Protein AF-0000000070117611 (afdb_homodimer)

Nearest PDB structures (foldseek):
  1m4i-assembly1_B  TM=9.790E-01  e=3.792E-25  Mycobacterium tuberculosis H37Rv
  6vr2-assembly1_B  TM=9.690E-01  e=1.893E-22  Providencia stuartii
  6vr3-assembly1_B  TM=9.701E-01  e=6.560E-22  Providencia stuartii
  5us1-assembly4_H  TM=9.711E-01  e=1.148E-21  Providencia stuartii
  5us1-assembly1_A  TM=9.747E-01  e=5.098E-21  Providencia stuartii

Organism: Actinoplanes teichomyceticus (NCBI:txid1867)

Sequence (358 aa):
MTVVRTVATADLTPGDRTRLRGLLDEAFAGHFDDHDWEHTLGGLHVLITVDGTMIAHGAVVRRHLLHRGRSVRCGYVEAVAVHPAHRRRGFATAVMTEAERIIDHGYALGALSASAAGRALYVSRGWRVWRGGTAVLAPDGVTRTEDDDDSTMVRPVPGGAALDERDLLICDWRDGDVWMTVVRTVATADLTPGDRTRLRGLLDEAFAGHFDDHDWEHTLGGLHVLITVDGTMIAHGAVVRRHLLHRGRSVRCGYVEAVAVHPAHRRRGFATAVMTEAERIIDHGYALGALSASAAGRALYVSRGWRVWRGGTAVLAPDGVTRTEDDDDSTMVRPVPGGAALDERDLLICDWRDGDVW

Foldseek 3Di:
DKDKDKDALVPQDPVNLVLVVVLLCQQVVNPQDPQLSVVQHDFIKIWMDDPRHTFWIKTWHWWWKDWPNDTFTEGEIGRTGGRPVCPPVCVSVVRVVVSVVCGQPPTQKYKYFADPVCVVVCVVVPKDQQQLAEWEQDPVGTGGDRVRRGGMIMDGHVVGDDDDSVHYIYTYDDPDDRD/DKDKDKDALVPQDPVNLVLVVVLLCQQVVNPQDPQLSVVQHDFIKIFMDDPRHTFWIKHWHWWWKDWPNDTFTEGEIGRTGGRPVCPPVCVSVVRVVVSVVCGQPPTQKYKYFADPVCVVVCVVVPKDQQQLAEWEQDPVGTGGDRVRRGGMIMDGHVVGDDDDSVHYIYTYDDPDDRD

Radius of gyration: 19.88 Å; Cα contacts (8 Å, |Δi|>4): 818; chains: 2; bounding box: 48×54×42 Å

Solvent-accessible surface area (backbone atoms only — not comparable to full-atom values): 18623 Å² total; per-residue (Å²): 97,79,46,80,45,78,41,44,37,40,70,51,46,74,65,51,49,52,53,49,52,51,46,47,38,60,49,46,70,76,74,54,52,71,50,56,54,57,61,50,47,44,27,38,33,32,39,30,26,50,70,84,41,76,41,33,35,24,19,39,22,50,44,46,29,38,44,90,91,36,55,39,51,22,25,32,51,30,73,72,41,4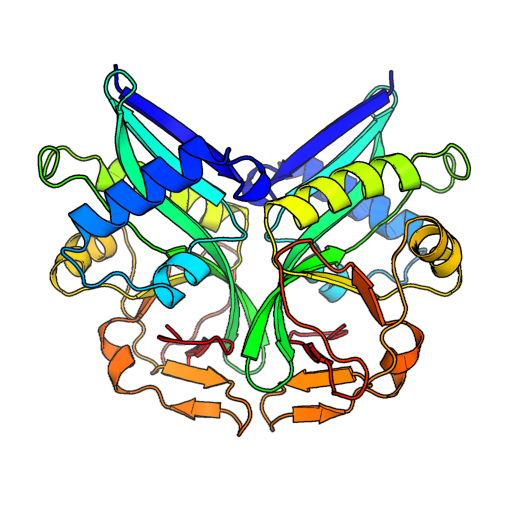8,32,75,93,57,58,95,68,56,56,68,58,56,36,47,54,53,49,47,50,43,24,58,47,27,30,27,26,29,34,36,59,46,50,83,87,48,38,62,63,43,45,77,70,67,35,39,67,44,76,26,37,34,29,29,44,36,77,91,14,70,41,80,35,70,90,44,31,82,31,31,28,36,33,88,22,89,93,34,64,90,82,57,60,85,41,50,42,25,33,48,57,49,63,70,75,58,108,97,79,45,80,46,77,42,44,36,40,71,51,47,74,67,51,49,52,52,49,51,50,47,48,37,60,50,46,70,75,74,55,52,72,49,55,56,58,61,49,47,46,26,39,33,32,38,31,26,49,70,83,41,77,42,33,35,27,18,37,23,50,44,46,30,38,44,91,89,36,55,39,52,22,26,32,51,29,74,72,42,46,32,78,92,56,59,94,68,56,58,66,57,55,35,48,54,53,50,48,50,43,23,58,48,27,29,28,25,29,35,36,62,44,50,84,85,48,38,62,63,44,45,78,69,65,35,38,67,45,75,28,37,35,28,29,44,36,76,91,13,68,41,80,35,71,89,46,29,82,32,31,27,35,33,88,21,90,91,33,64,88,81,58,60,85,42,49,42,25,33,48,58,49,63,70,74,60,108

pLDDT: mean 97.53, std 1.98, range [86.69, 99.0]

InterPro domains:
  IPR000182 GNAT domain [PS51186] (7-158)
  IPR016181 Acyl-CoA N-acyltransferase [SSF55729] (7-179)

Structure (mmCIF, N/CA/C/O backbone):
data_AF-0000000070117611-model_v1
#
loop_
_entity.id
_entity.type
_entity.pdbx_description
1 polymer "Aminoglycoside 2'-N-acetyltransferase I"
#
loop_
_atom_site.group_PDB
_atom_site.id
_atom_site.type_symbol
_atom_site.label_atom_id
_atom_site.label_alt_id
_atom_site.label_comp_id
_atom_site.label_asym_id
_atom_site.label_entity_id
_atom_site.label_seq_id
_atom_site.pdbx_PDB_ins_code
_atom_site.Cartn_x
_atom_site.Cartn_y
_atom_site.Cartn_z
_atom_site.occupancy
_atom_site.B_iso_or_equiv
_atom_site.auth_seq_id
_atom_site.auth_comp_id
_atom_site.auth_asym_id
_atom_site.auth_atom_id
_atom_site.pdbx_PDB_model_num
ATOM 1 N N . MET A 1 1 ? 25.125 -14.727 -12.938 1 95.56 1 MET A N 1
ATOM 2 C CA . MET A 1 1 ? 25.078 -14.219 -11.57 1 95.56 1 MET A CA 1
ATOM 3 C C . MET A 1 1 ? 23.641 -13.953 -11.141 1 95.56 1 MET A C 1
ATOM 5 O O . MET A 1 1 ? 22.859 -13.359 -11.891 1 95.56 1 MET A O 1
ATOM 9 N N . THR A 1 2 ? 23.219 -14.445 -10.07 1 97.44 2 THR A N 1
ATOM 10 C CA . THR A 1 2 ? 21.875 -14.281 -9.547 1 97.44 2 THR A CA 1
ATOM 11 C C . THR A 1 2 ? 21.797 -13.07 -8.617 1 97.44 2 THR A C 1
ATOM 13 O O . THR A 1 2 ? 22.609 -12.914 -7.715 1 97.44 2 THR A O 1
ATOM 16 N N . VAL A 1 3 ? 20.844 -12.172 -8.898 1 98.06 3 VAL A N 1
ATOM 17 C CA . VAL A 1 3 ? 20.656 -10.977 -8.078 1 98.06 3 VAL A CA 1
ATOM 18 C C . VAL A 1 3 ? 19.203 -10.891 -7.625 1 98.06 3 VAL A C 1
ATOM 20 O O . VAL A 1 3 ? 18.281 -11.031 -8.438 1 98.06 3 VAL A O 1
ATOM 23 N N . VAL A 1 4 ? 18.984 -10.727 -6.332 1 98.44 4 VAL A N 1
ATOM 24 C CA . VAL A 1 4 ? 17.672 -10.438 -5.766 1 98.44 4 VAL A CA 1
ATOM 25 C C . VAL A 1 4 ? 17.578 -8.953 -5.406 1 98.44 4 VAL A C 1
ATOM 27 O O . VAL A 1 4 ? 18.453 -8.422 -4.719 1 98.44 4 VAL A O 1
ATOM 30 N N . ARG A 1 5 ? 16.578 -8.266 -5.879 1 98.38 5 ARG A N 1
ATOM 31 C CA . ARG A 1 5 ? 16.375 -6.848 -5.59 1 98.38 5 ARG A CA 1
ATOM 32 C C . ARG A 1 5 ? 14.945 -6.574 -5.141 1 98.38 5 ARG A C 1
ATOM 34 O O . ARG A 1 5 ? 14 -7.188 -5.641 1 98.38 5 ARG A O 1
ATOM 41 N N . THR A 1 6 ? 14.828 -5.691 -4.215 1 98.88 6 THR A N 1
ATOM 42 C CA . THR A 1 6 ? 13.531 -5.137 -3.84 1 98.88 6 THR A CA 1
ATOM 43 C C . THR A 1 6 ? 13.367 -3.719 -4.383 1 98.88 6 THR A C 1
ATOM 45 O O . THR A 1 6 ? 14.234 -2.865 -4.168 1 98.88 6 THR A O 1
ATOM 48 N N . VAL A 1 7 ? 12.305 -3.436 -5.109 1 98.81 7 VAL A N 1
ATOM 49 C CA . VAL A 1 7 ? 12.125 -2.16 -5.793 1 98.81 7 VAL A CA 1
ATOM 50 C C . VAL A 1 7 ? 10.688 -1.683 -5.625 1 98.81 7 VAL A C 1
ATOM 52 O O . VAL A 1 7 ? 9.742 -2.475 -5.738 1 98.81 7 VAL A O 1
ATOM 55 N N . ALA A 1 8 ? 10.523 -0.419 -5.293 1 98.94 8 ALA A N 1
ATOM 56 C CA . ALA A 1 8 ? 9.18 0.155 -5.277 1 98.94 8 ALA A CA 1
ATOM 57 C C . ALA A 1 8 ? 8.617 0.253 -6.691 1 98.94 8 ALA A C 1
ATOM 59 O O . ALA A 1 8 ? 9.352 0.5 -7.648 1 98.94 8 ALA A O 1
ATOM 60 N N . THR A 1 9 ? 7.273 0.112 -6.832 1 98.94 9 THR A N 1
ATOM 61 C CA . THR A 1 9 ? 6.629 0.308 -8.125 1 98.94 9 THR A CA 1
ATOM 62 C C . THR A 1 9 ? 7.09 1.615 -8.766 1 98.94 9 THR A C 1
ATOM 64 O O . THR A 1 9 ? 7.363 1.662 -9.969 1 98.94 9 THR A O 1
ATOM 67 N N . ALA A 1 10 ? 7.207 2.637 -7.961 1 98.75 10 ALA A N 1
ATOM 68 C CA . ALA A 1 10 ? 7.539 3.982 -8.422 1 98.75 10 ALA A CA 1
ATOM 69 C C . ALA A 1 10 ? 8.93 4.02 -9.055 1 98.75 10 ALA A C 1
ATOM 71 O O . ALA A 1 10 ? 9.25 4.938 -9.805 1 98.75 10 ALA A O 1
ATOM 72 N N . ASP A 1 11 ? 9.75 3.059 -8.766 1 98.75 11 ASP A N 1
ATOM 73 C CA . ASP A 1 11 ? 11.133 3.072 -9.219 1 98.75 11 ASP A CA 1
ATOM 74 C C . ASP A 1 11 ? 11.352 2.072 -10.352 1 98.75 11 ASP A C 1
ATOM 76 O O . ASP A 1 11 ? 12.484 1.87 -10.805 1 98.75 11 ASP A O 1
ATOM 80 N N . LEU A 1 12 ? 10.32 1.36 -10.773 1 98.69 12 LEU A N 1
ATOM 81 C CA . LEU A 1 12 ? 10.391 0.568 -11.992 1 98.69 12 LEU A CA 1
ATOM 82 C C . LEU A 1 12 ? 10.422 1.468 -13.219 1 98.69 12 LEU A C 1
ATOM 84 O O . LEU A 1 12 ? 9.531 2.299 -13.414 1 98.69 12 LEU A O 1
ATOM 88 N N . THR A 1 13 ? 11.43 1.344 -14 1 97.94 13 THR A N 1
ATOM 89 C CA . THR A 1 13 ? 11.469 2.08 -15.258 1 97.94 13 THR A CA 1
ATOM 90 C C . THR A 1 13 ? 10.438 1.534 -16.234 1 97.94 13 THR A C 1
ATOM 92 O O . THR A 1 13 ? 9.922 0.426 -16.062 1 97.94 13 THR A O 1
ATOM 95 N N . PRO A 1 14 ? 10.133 2.307 -17.25 1 97.25 14 PRO A N 1
ATOM 96 C CA . PRO A 1 14 ? 9.25 1.762 -18.281 1 97.25 14 PRO A CA 1
ATOM 97 C C . PRO A 1 14 ? 9.773 0.447 -18.859 1 97.25 14 PRO A C 1
ATOM 99 O O . PRO A 1 14 ? 8.984 -0.464 -19.141 1 97.25 14 PRO A O 1
ATOM 102 N N . GLY A 1 15 ? 11.039 0.325 -19.031 1 97.88 15 GLY A N 1
ATOM 103 C CA . GLY A 1 15 ? 11.641 -0.924 -19.484 1 97.88 15 GLY A CA 1
ATOM 104 C C . GLY A 1 15 ? 11.445 -2.062 -18.5 1 97.88 15 GLY A C 1
ATOM 105 O O . GLY A 1 15 ? 11.133 -3.188 -18.891 1 97.88 15 GLY A O 1
ATOM 106 N N . ASP A 1 16 ? 11.719 -1.785 -17.203 1 98.06 16 ASP A N 1
ATOM 107 C CA . ASP A 1 16 ? 11.469 -2.781 -16.172 1 98.06 16 ASP A CA 1
ATOM 108 C C . ASP A 1 16 ? 10.031 -3.287 -16.234 1 98.06 16 ASP A C 1
ATOM 110 O O . ASP A 1 16 ? 9.789 -4.496 -16.172 1 98.06 16 ASP A O 1
ATOM 114 N N . ARG A 1 17 ? 9.086 -2.373 -16.344 1 98.5 17 ARG A N 1
ATOM 115 C CA . ARG A 1 17 ? 7.672 -2.717 -16.344 1 98.5 17 ARG A CA 1
ATOM 116 C C . ARG A 1 17 ? 7.328 -3.592 -17.547 1 98.5 17 ARG A C 1
ATOM 118 O O . ARG A 1 17 ? 6.574 -4.559 -17.422 1 98.5 17 ARG A O 1
ATOM 125 N N . THR A 1 18 ? 7.863 -3.264 -18.672 1 98.19 18 THR A N 1
ATOM 126 C CA . THR A 1 18 ? 7.625 -4.055 -19.875 1 98.19 18 THR A CA 1
ATOM 127 C C . THR A 1 18 ? 8.172 -5.469 -19.719 1 98.19 18 THR A C 1
ATOM 129 O O . THR A 1 18 ? 7.473 -6.445 -20 1 98.19 18 THR A O 1
ATOM 132 N N . ARG A 1 19 ? 9.391 -5.582 -19.203 1 98.12 19 ARG A N 1
ATOM 133 C CA . ARG A 1 19 ? 10.008 -6.883 -19 1 98.12 19 ARG A CA 1
ATOM 134 C C . ARG A 1 19 ? 9.242 -7.691 -17.953 1 98.12 19 ARG A C 1
ATOM 136 O O . ARG A 1 19 ? 9.055 -8.898 -18.109 1 98.12 19 ARG A O 1
ATOM 143 N N . LEU A 1 20 ? 8.867 -7.02 -16.922 1 98.62 20 LEU A N 1
ATOM 144 C CA . LEU A 1 20 ? 8.109 -7.672 -15.859 1 98.62 20 LEU A CA 1
ATOM 145 C C . LEU A 1 20 ? 6.781 -8.203 -16.375 1 98.62 20 LEU A C 1
ATOM 147 O O . LEU A 1 20 ? 6.422 -9.352 -16.125 1 98.62 20 LEU A O 1
ATOM 151 N N . ARG A 1 21 ? 6.016 -7.359 -17.094 1 98.38 21 ARG A N 1
ATOM 152 C CA . ARG A 1 21 ? 4.75 -7.797 -17.672 1 98.38 21 ARG A CA 1
ATOM 153 C C . ARG A 1 21 ? 4.949 -8.992 -18.594 1 98.38 21 ARG A C 1
ATOM 155 O O . ARG A 1 21 ? 4.168 -9.945 -18.562 1 98.38 21 ARG A O 1
ATOM 162 N N . GLY A 1 22 ? 5.969 -8.977 -19.391 1 97.81 22 GLY A N 1
ATOM 163 C CA . GLY A 1 22 ? 6.289 -10.102 -20.25 1 97.81 22 GLY A CA 1
ATOM 164 C C . GLY A 1 22 ? 6.547 -11.383 -19.484 1 97.81 22 GLY A C 1
ATOM 165 O O . GLY A 1 22 ? 6.043 -12.445 -19.844 1 97.81 22 GLY A O 1
ATOM 166 N N . LEU A 1 23 ? 7.363 -11.289 -18.453 1 98.31 23 LEU A N 1
ATOM 167 C CA . LEU A 1 23 ? 7.637 -12.43 -17.578 1 98.31 23 LEU A CA 1
ATOM 168 C C . LEU A 1 23 ? 6.344 -13.016 -17.016 1 98.31 23 LEU A C 1
ATOM 170 O O . LEU A 1 23 ? 6.141 -14.227 -17.047 1 98.31 23 LEU A O 1
ATOM 174 N N . LEU A 1 24 ? 5.434 -12.148 -16.484 1 98.38 24 LEU A N 1
ATOM 175 C CA . LEU A 1 24 ? 4.203 -12.602 -15.852 1 98.38 24 LEU A CA 1
ATOM 176 C C . LEU A 1 24 ? 3.252 -13.219 -16.875 1 98.38 24 LEU A C 1
ATOM 178 O O . LEU A 1 24 ? 2.619 -14.242 -16.594 1 98.38 24 LEU A O 1
ATOM 182 N N . ASP A 1 25 ? 3.195 -12.594 -18.094 1 97.5 25 ASP A N 1
ATOM 183 C CA . ASP A 1 25 ? 2.375 -13.164 -19.156 1 97.5 25 ASP A CA 1
ATOM 184 C C . ASP A 1 25 ? 2.834 -14.578 -19.5 1 97.5 25 ASP A C 1
ATOM 186 O O . ASP A 1 25 ? 2.01 -15.477 -19.672 1 97.5 25 ASP A O 1
ATOM 190 N N . GLU A 1 26 ? 4.086 -14.758 -19.562 1 96.62 26 GLU A N 1
ATOM 191 C CA . GLU A 1 26 ? 4.641 -16.062 -19.891 1 96.62 26 GLU A CA 1
ATOM 192 C C . GLU A 1 26 ? 4.426 -17.062 -18.766 1 96.62 26 GLU A C 1
ATOM 194 O O . GLU A 1 26 ? 4 -18.188 -19 1 96.62 26 GLU A O 1
ATOM 199 N N . ALA A 1 27 ? 4.73 -16.672 -17.578 1 96.44 27 ALA A N 1
ATOM 200 C CA . ALA A 1 27 ? 4.676 -17.562 -16.422 1 96.44 27 ALA A CA 1
ATOM 201 C C . ALA A 1 27 ? 3.244 -18.016 -16.141 1 96.44 27 ALA A C 1
ATOM 203 O O . ALA A 1 27 ? 3.018 -19.141 -15.711 1 96.44 27 ALA A O 1
ATOM 204 N N . PHE A 1 28 ? 2.24 -17.125 -16.375 1 95.31 28 PHE A N 1
ATOM 205 C CA . PHE A 1 28 ? 0.854 -17.422 -16.047 1 95.31 28 PHE A CA 1
ATOM 206 C C . PHE A 1 28 ? 0.103 -17.938 -17.266 1 95.31 28 PHE A C 1
ATOM 208 O O . PHE A 1 28 ? -1.093 -18.219 -17.188 1 95.31 28 PHE A O 1
ATOM 215 N N . ALA A 1 29 ? 0.739 -18.094 -18.391 1 91.88 29 ALA A N 1
ATOM 216 C CA . ALA A 1 29 ? 0.283 -18.797 -19.594 1 91.88 29 ALA A CA 1
ATOM 217 C C . ALA A 1 29 ? -1.065 -18.25 -20.062 1 91.88 29 ALA A C 1
ATOM 219 O O . ALA A 1 29 ? -1.996 -19.016 -20.312 1 91.88 29 ALA A O 1
ATOM 220 N N . GLY A 1 30 ? -1.197 -16.891 -20.109 1 87.81 30 GLY A N 1
ATOM 221 C CA . GLY A 1 30 ? -2.393 -16.266 -20.656 1 87.81 30 GLY A CA 1
ATOM 222 C C . GLY A 1 30 ? -3.477 -16.031 -19.609 1 87.81 30 GLY A C 1
ATOM 223 O O . GLY A 1 30 ? -4.551 -15.523 -19.938 1 87.81 30 GLY A O 1
ATOM 224 N N . HIS A 1 31 ? -3.264 -16.406 -18.359 1 90.94 31 HIS A N 1
ATOM 225 C CA . HIS A 1 31 ? -4.258 -16.25 -17.312 1 90.94 31 HIS A CA 1
ATOM 226 C C . HIS A 1 31 ? -3.924 -15.055 -16.422 1 90.94 31 HIS A C 1
ATOM 228 O O . HIS A 1 31 ? -4.328 -15.016 -15.25 1 90.94 31 HIS A O 1
ATOM 234 N N . PHE A 1 32 ? -3.174 -14.203 -16.922 1 96.25 32 PHE A N 1
ATOM 235 C CA . PHE A 1 32 ? -2.785 -12.969 -16.25 1 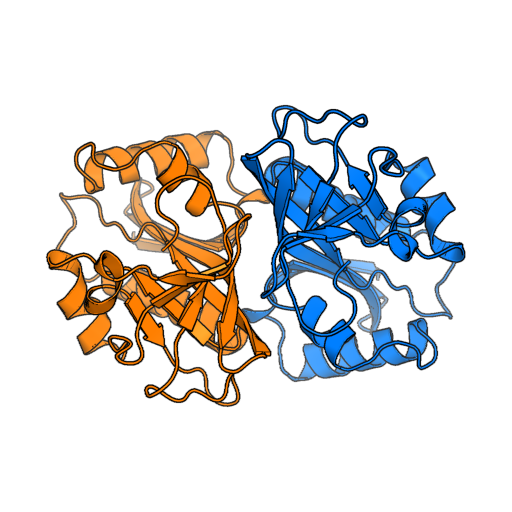96.25 32 PHE A CA 1
ATOM 236 C C . PHE A 1 32 ? -3.33 -11.758 -16.984 1 96.25 32 PHE A C 1
ATOM 238 O O . PHE A 1 32 ? -2.717 -11.273 -17.938 1 96.25 32 PHE A O 1
ATOM 245 N N . ASP A 1 33 ? -4.449 -11.148 -16.5 1 97.38 33 ASP A N 1
ATOM 246 C CA . ASP A 1 33 ? -5.125 -10.086 -17.219 1 97.38 33 ASP A CA 1
ATOM 247 C C . ASP A 1 33 ? -4.742 -8.711 -16.672 1 97.38 33 ASP A C 1
ATOM 249 O O . ASP A 1 33 ? -3.846 -8.602 -15.836 1 97.38 33 ASP A O 1
ATOM 253 N N . ASP A 1 34 ? -5.352 -7.676 -17.188 1 97.5 34 ASP A N 1
ATOM 254 C CA . ASP A 1 34 ? -4.973 -6.312 -16.828 1 97.5 34 ASP A CA 1
ATOM 255 C C . ASP A 1 34 ? -5.305 -6.004 -15.375 1 97.5 34 ASP A C 1
ATOM 257 O O . ASP A 1 34 ? -4.637 -5.188 -14.742 1 97.5 34 ASP A O 1
ATOM 261 N N . HIS A 1 35 ? -6.352 -6.629 -14.805 1 98.12 35 HIS A N 1
ATOM 262 C CA . HIS A 1 35 ? -6.645 -6.461 -13.383 1 98.12 35 HIS A CA 1
ATOM 263 C C . HIS A 1 35 ? -5.547 -7.07 -12.523 1 98.12 35 HIS A C 1
ATOM 265 O O . HIS A 1 35 ? -5.137 -6.477 -11.523 1 98.12 35 HIS A O 1
ATOM 271 N N . ASP A 1 36 ? -5.066 -8.258 -12.953 1 98.19 36 ASP A N 1
ATOM 272 C CA . ASP A 1 36 ? -3.957 -8.883 -12.234 1 98.19 36 ASP A CA 1
ATOM 273 C C . ASP A 1 36 ? -2.732 -7.969 -12.219 1 98.19 36 ASP A C 1
ATOM 275 O O . ASP A 1 36 ? -2.09 -7.805 -11.18 1 98.19 36 ASP A O 1
ATOM 279 N N . TRP A 1 37 ? -2.455 -7.402 -13.383 1 98.5 37 TRP A N 1
ATOM 280 C CA . TRP A 1 37 ? -1.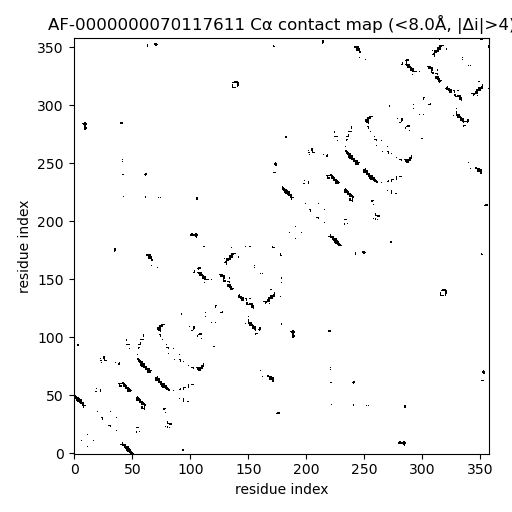334 -6.473 -13.484 1 98.5 37 TRP A CA 1
ATOM 281 C C . TRP A 1 37 ? -1.507 -5.301 -12.523 1 98.5 37 TRP A C 1
ATOM 283 O O . TRP A 1 37 ? -0.593 -4.977 -11.766 1 98.5 37 TRP A O 1
ATOM 293 N N . GLU A 1 38 ? -2.656 -4.734 -12.516 1 98.31 38 GLU A N 1
ATOM 294 C CA . GLU A 1 38 ? -2.953 -3.604 -11.641 1 98.31 38 GLU A CA 1
ATOM 295 C C . GLU A 1 38 ? -2.768 -3.979 -10.172 1 98.31 38 GLU A C 1
ATOM 297 O O . GLU A 1 38 ? -2.27 -3.178 -9.383 1 98.31 38 GLU A O 1
ATOM 302 N N . HIS A 1 39 ? -3.088 -5.211 -9.812 1 98.5 39 HIS A N 1
ATOM 303 C CA . HIS A 1 39 ? -3.004 -5.68 -8.438 1 98.5 39 HIS A CA 1
ATOM 304 C C . HIS A 1 39 ? -1.553 -5.777 -7.973 1 98.5 39 HIS A C 1
ATOM 306 O O . HIS A 1 39 ? -1.28 -5.793 -6.77 1 98.5 39 HIS A O 1
ATOM 312 N N . THR A 1 40 ? -0.623 -5.855 -8.906 1 98.56 40 THR A N 1
ATOM 313 C CA . THR A 1 40 ? 0.793 -6.035 -8.602 1 98.56 40 THR A CA 1
ATOM 314 C C . THR A 1 40 ? 1.451 -4.699 -8.273 1 98.56 40 THR A C 1
ATOM 316 O O . THR A 1 40 ? 2.557 -4.664 -7.727 1 98.56 40 THR A O 1
ATOM 319 N N . LEU A 1 41 ? 0.799 -3.621 -8.492 1 98.69 41 LEU A N 1
ATOM 320 C CA . LEU A 1 41 ? 1.417 -2.301 -8.461 1 98.69 41 LEU A CA 1
ATOM 321 C C . LEU A 1 41 ? 1.107 -1.588 -7.148 1 98.69 41 LEU A C 1
ATOM 323 O O . LEU A 1 41 ? 0.168 -1.96 -6.445 1 98.69 41 LEU A O 1
ATOM 327 N N . GLY A 1 42 ? 1.91 -0.6 -6.816 1 98.69 42 GLY A N 1
ATOM 328 C CA . GLY A 1 42 ? 1.672 0.263 -5.672 1 98.69 42 GLY A CA 1
ATOM 329 C C . GLY A 1 42 ? 2.326 -0.239 -4.398 1 98.69 42 GLY A C 1
ATOM 330 O O . GLY A 1 42 ? 1.918 0.131 -3.297 1 98.69 42 GLY A O 1
ATOM 331 N N . GLY A 1 43 ? 3.246 -1.115 -4.496 1 98.81 43 GLY A N 1
ATOM 332 C CA . GLY A 1 43 ? 3.984 -1.653 -3.363 1 98.81 43 GLY A CA 1
ATOM 333 C C . GLY A 1 43 ? 5.445 -1.922 -3.678 1 98.81 43 GLY A C 1
ATOM 334 O O . GLY A 1 43 ? 6.102 -1.116 -4.344 1 98.81 43 GLY A O 1
ATOM 335 N N . LEU A 1 44 ? 5.949 -3.018 -3.121 1 98.94 44 LEU A N 1
ATOM 336 C CA . LEU A 1 44 ? 7.336 -3.43 -3.314 1 98.94 44 LEU A CA 1
ATOM 337 C C . LEU A 1 44 ? 7.414 -4.703 -4.148 1 98.94 44 LEU A C 1
ATOM 339 O O . LEU A 1 44 ? 6.664 -5.652 -3.914 1 98.94 44 LEU A O 1
ATOM 343 N N . HIS A 1 45 ? 8.305 -4.672 -5.102 1 98.94 45 HIS A N 1
ATOM 344 C CA . HIS A 1 45 ? 8.578 -5.82 -5.961 1 98.94 45 HIS A CA 1
ATOM 345 C C . HIS A 1 45 ? 9.875 -6.508 -5.562 1 98.94 45 HIS A C 1
ATOM 347 O O . HIS A 1 45 ? 10.883 -5.844 -5.297 1 98.94 45 HIS A O 1
ATOM 353 N N . VAL A 1 46 ? 9.797 -7.773 -5.449 1 98.94 46 VAL A N 1
ATOM 354 C CA . VAL A 1 46 ? 10.984 -8.617 -5.352 1 98.94 46 VAL A CA 1
ATOM 355 C C . VAL A 1 46 ? 11.32 -9.203 -6.723 1 98.94 46 VAL A C 1
ATOM 357 O O . VAL A 1 46 ? 10.539 -9.977 -7.277 1 98.94 46 VAL A O 1
ATOM 360 N N . LEU A 1 47 ? 12.43 -8.812 -7.242 1 98.88 47 LEU A N 1
ATOM 361 C CA . LEU A 1 47 ? 12.875 -9.234 -8.562 1 98.88 47 LEU A CA 1
ATOM 362 C C . LEU A 1 47 ? 14.125 -10.102 -8.469 1 98.88 47 LEU A C 1
ATOM 364 O O . LEU A 1 47 ? 15.031 -9.805 -7.691 1 98.88 47 LEU A O 1
ATOM 368 N N . ILE A 1 48 ? 14.148 -11.148 -9.188 1 98.88 48 ILE A N 1
ATOM 369 C CA . ILE A 1 48 ? 15.367 -11.938 -9.32 1 98.88 48 ILE A CA 1
ATOM 370 C C . ILE A 1 48 ? 15.836 -11.922 -10.773 1 98.88 48 ILE A C 1
ATOM 372 O O . ILE A 1 48 ? 15.062 -12.188 -11.688 1 98.88 48 ILE A O 1
ATOM 376 N N . THR A 1 49 ? 17.047 -11.578 -10.969 1 98.44 49 THR A N 1
ATOM 377 C CA . THR A 1 49 ? 17.672 -11.633 -12.289 1 98.44 49 THR A CA 1
ATOM 378 C C . THR A 1 49 ? 18.828 -12.617 -12.297 1 98.44 49 THR A C 1
ATOM 380 O O . THR A 1 49 ? 19.531 -12.766 -11.297 1 98.44 49 THR A O 1
ATOM 383 N N . VAL A 1 50 ? 18.969 -13.344 -13.398 1 97.81 50 VAL A N 1
ATOM 384 C CA . VAL A 1 50 ? 20.125 -14.188 -13.672 1 97.81 50 VAL A CA 1
ATOM 385 C C . VAL A 1 50 ? 20.859 -13.688 -14.914 1 97.81 50 VAL A C 1
ATOM 387 O O . VAL A 1 50 ? 20.281 -13.648 -16 1 97.81 50 VAL A O 1
ATOM 390 N N . ASP A 1 51 ? 22.078 -13.242 -14.68 1 96.75 51 ASP A N 1
ATOM 391 C CA . ASP A 1 51 ? 22.891 -12.688 -15.758 1 96.75 51 ASP A CA 1
ATOM 392 C C . ASP A 1 51 ? 22.141 -11.594 -16.516 1 96.75 51 ASP A C 1
ATOM 394 O O . ASP A 1 51 ? 22.094 -11.602 -17.75 1 96.75 51 ASP A O 1
ATOM 398 N N . GLY A 1 52 ? 21.406 -10.828 -15.766 1 95.69 52 GLY A N 1
ATOM 399 C CA . GLY A 1 52 ? 20.766 -9.633 -16.297 1 95.69 52 GLY A CA 1
ATOM 400 C C . GLY A 1 52 ? 19.359 -9.875 -16.781 1 95.69 52 GLY A C 1
ATOM 401 O O . GLY A 1 52 ? 18.641 -8.93 -17.109 1 95.69 52 GLY A O 1
ATOM 402 N N . THR A 1 53 ? 18.984 -11.117 -16.828 1 97.38 53 THR A N 1
ATOM 403 C CA . THR A 1 53 ? 17.656 -11.461 -17.297 1 97.38 53 THR A CA 1
ATOM 404 C C . THR A 1 53 ? 16.703 -11.672 -16.109 1 97.38 53 THR A C 1
ATOM 406 O O . THR A 1 53 ? 17 -12.461 -15.219 1 97.38 53 THR A O 1
ATOM 409 N N . MET A 1 54 ? 15.578 -10.938 -16.062 1 98.44 54 MET A N 1
ATOM 410 C CA . MET A 1 54 ? 14.578 -11.086 -15.016 1 98.44 54 MET A CA 1
ATOM 411 C C . MET A 1 54 ? 13.859 -12.43 -15.133 1 98.44 54 MET A C 1
ATOM 413 O O . MET A 1 54 ? 13.219 -12.703 -16.141 1 98.44 54 MET A O 1
ATOM 417 N N . ILE A 1 55 ? 13.906 -13.273 -14.031 1 98.62 55 ILE A N 1
ATOM 418 C CA . ILE A 1 55 ? 13.391 -14.625 -14.203 1 98.62 55 ILE A CA 1
ATOM 419 C C . ILE A 1 55 ? 12.359 -14.93 -13.125 1 98.62 55 ILE A C 1
ATOM 421 O O . ILE A 1 55 ? 11.633 -15.922 -13.219 1 98.62 55 ILE A O 1
ATOM 425 N N . ALA A 1 56 ? 12.258 -14.094 -12.102 1 98.88 56 ALA A N 1
ATOM 426 C CA . ALA A 1 56 ? 11.289 -14.352 -11.039 1 98.88 56 ALA A CA 1
ATOM 427 C C . ALA A 1 56 ? 10.797 -13.047 -10.414 1 98.88 56 ALA A C 1
ATOM 429 O O . ALA A 1 56 ? 11.461 -12.016 -10.516 1 98.88 56 ALA A O 1
ATOM 430 N N . HIS A 1 57 ? 9.633 -13.172 -9.82 1 98.88 57 HIS A N 1
ATOM 431 C CA . HIS A 1 57 ? 8.969 -11.984 -9.297 1 98.88 57 HIS A CA 1
ATOM 432 C C . HIS A 1 57 ? 8.023 -12.352 -8.156 1 98.88 57 HIS A C 1
ATOM 434 O O . HIS A 1 57 ? 7.492 -13.461 -8.109 1 98.88 57 HIS A O 1
ATOM 440 N N . GLY A 1 58 ? 7.832 -11.508 -7.254 1 98.88 58 GLY A N 1
ATOM 441 C CA . GLY A 1 58 ? 6.73 -11.328 -6.316 1 98.88 58 GLY A CA 1
ATOM 442 C C . GLY A 1 58 ? 6.562 -9.898 -5.855 1 98.88 58 GLY A C 1
ATOM 443 O O . GLY A 1 58 ? 7.504 -9.102 -5.93 1 98.88 58 GLY A O 1
ATOM 444 N N . ALA A 1 59 ? 5.387 -9.57 -5.473 1 98.94 59 ALA A N 1
ATOM 445 C CA . ALA A 1 59 ? 5.164 -8.227 -4.934 1 98.94 59 ALA A CA 1
ATOM 446 C C . ALA A 1 59 ? 4.418 -8.289 -3.604 1 98.94 59 ALA A C 1
ATOM 448 O O . ALA A 1 59 ? 3.666 -9.234 -3.346 1 98.94 59 ALA A O 1
ATOM 449 N N . VAL A 1 60 ? 4.699 -7.34 -2.779 1 99 60 VAL A N 1
ATOM 450 C CA . VAL A 1 60 ? 3.918 -7.086 -1.575 1 99 60 VAL A CA 1
ATOM 451 C C . VAL A 1 60 ? 3.227 -5.727 -1.684 1 99 60 VAL A C 1
ATOM 453 O O . VAL A 1 60 ? 3.889 -4.695 -1.809 1 99 60 VAL A O 1
ATOM 456 N N . VAL A 1 61 ? 1.918 -5.734 -1.696 1 98.94 61 VAL A N 1
ATOM 457 C CA . VAL A 1 61 ? 1.139 -4.5 -1.743 1 98.94 61 VAL A CA 1
ATOM 458 C C . VAL A 1 61 ? 0.291 -4.375 -0.479 1 98.94 61 VAL A C 1
ATOM 460 O O . VAL A 1 61 ? -0.011 -5.375 0.175 1 98.94 61 VAL A O 1
ATOM 463 N N . ARG A 1 62 ? -0.058 -3.184 -0.102 1 98.88 62 ARG A N 1
ATOM 464 C CA . ARG A 1 62 ? -0.882 -2.945 1.079 1 98.88 62 ARG A CA 1
ATOM 465 C C . ARG A 1 62 ? -2.361 -3.145 0.763 1 98.88 62 ARG A C 1
ATOM 467 O O . ARG A 1 62 ? -2.863 -2.619 -0.232 1 98.88 62 ARG A O 1
ATOM 474 N N . ARG A 1 63 ? -3.055 -3.951 1.494 1 98.69 63 ARG A N 1
ATOM 475 C CA . ARG A 1 63 ? -4.508 -4.09 1.537 1 98.69 63 ARG A CA 1
ATOM 476 C C . ARG A 1 63 ? -5.039 -3.832 2.941 1 98.69 63 ARG A C 1
ATOM 478 O O . ARG A 1 63 ? -4.277 -3.818 3.908 1 98.69 63 ARG A O 1
ATOM 485 N N . HIS A 1 64 ? -6.254 -3.443 3.01 1 98.06 64 HIS A N 1
ATOM 486 C CA . HIS A 1 64 ? -6.977 -3.352 4.277 1 98.06 64 HIS A CA 1
ATOM 487 C C . HIS A 1 64 ? -7.953 -4.508 4.438 1 98.06 64 HIS A C 1
ATOM 489 O O . HIS A 1 64 ? -8.977 -4.566 3.748 1 98.06 64 HIS A O 1
ATOM 495 N N . LEU A 1 65 ? -7.629 -5.348 5.336 1 98.62 65 LEU A N 1
ATOM 496 C CA . LEU A 1 65 ? -8.562 -6.426 5.641 1 98.62 65 LEU A CA 1
ATOM 497 C C . LEU A 1 65 ? -9.375 -6.109 6.891 1 98.62 65 LEU A C 1
ATOM 499 O O . LEU A 1 65 ? -8.859 -5.484 7.824 1 98.62 65 LEU A O 1
ATOM 503 N N . LEU A 1 66 ? -10.633 -6.449 6.883 1 98.38 66 LEU A N 1
ATOM 504 C CA . LEU A 1 66 ? -11.516 -6.309 8.039 1 98.38 66 LEU A CA 1
ATOM 505 C C . LEU A 1 66 ? -11.695 -7.648 8.75 1 98.38 66 LEU A C 1
ATOM 507 O O . LEU A 1 66 ? -12.023 -8.656 8.109 1 98.38 66 LEU A O 1
ATOM 511 N N . HIS A 1 67 ? -11.414 -7.691 9.984 1 98.31 67 HIS A N 1
ATOM 512 C CA . HIS A 1 67 ? -11.555 -8.875 10.82 1 98.31 67 HIS A CA 1
ATOM 513 C C . HIS A 1 67 ? -12.062 -8.508 12.211 1 98.31 67 HIS A C 1
ATOM 515 O O . HIS A 1 67 ? -11.453 -7.688 12.906 1 98.31 67 HIS A O 1
ATOM 521 N N . ARG A 1 68 ? -13.211 -9.016 12.547 1 97 68 ARG A N 1
ATOM 522 C CA . ARG A 1 68 ? -13.844 -8.781 13.844 1 97 68 ARG A CA 1
ATOM 523 C C . ARG A 1 68 ? -14 -7.289 14.109 1 97 68 ARG A C 1
ATOM 525 O O . ARG A 1 68 ? -13.688 -6.809 15.203 1 97 68 ARG A O 1
ATOM 532 N N . GLY A 1 69 ? -14.344 -6.633 13.117 1 95.31 69 GLY A N 1
ATOM 533 C CA . GLY A 1 69 ? -14.703 -5.227 13.242 1 95.31 69 GLY A CA 1
ATOM 534 C C . GLY A 1 69 ? -13.5 -4.305 13.234 1 95.31 69 GLY A C 1
ATOM 535 O O . GLY A 1 69 ? -13.641 -3.09 13.383 1 95.31 69 GLY A O 1
ATOM 536 N N . ARG A 1 70 ? -12.344 -4.871 12.969 1 96.81 70 ARG A N 1
ATOM 537 C CA . ARG A 1 70 ? -11.117 -4.082 12.969 1 96.81 70 ARG A CA 1
ATOM 538 C C . ARG A 1 70 ? -10.43 -4.129 11.602 1 96.81 70 ARG A C 1
ATOM 540 O O . ARG A 1 70 ? -10.406 -5.176 10.953 1 96.81 70 ARG A O 1
ATOM 547 N N . SER A 1 71 ? -9.945 -2.971 11.188 1 97.75 71 SER A N 1
ATOM 548 C CA . SER A 1 71 ? -9.133 -2.912 9.977 1 97.75 71 SER A CA 1
ATOM 549 C C . SER A 1 71 ? -7.707 -3.379 10.242 1 97.75 71 SER A C 1
ATOM 551 O O . SER A 1 71 ? -7.059 -2.908 11.18 1 97.75 71 SER A O 1
ATOM 553 N N . VAL A 1 72 ? -7.227 -4.27 9.445 1 98.56 72 VAL A N 1
ATOM 554 C CA . VAL A 1 72 ? -5.902 -4.859 9.617 1 98.56 72 VAL A CA 1
ATOM 555 C C . VAL A 1 72 ? -5.016 -4.484 8.43 1 98.56 72 VAL A C 1
ATOM 557 O O . VAL A 1 72 ? -5.371 -4.734 7.277 1 98.56 72 VAL A O 1
ATOM 560 N N . ARG A 1 73 ? -3.854 -3.848 8.688 1 98.69 73 ARG A N 1
ATOM 561 C CA . ARG A 1 73 ? -2.854 -3.545 7.668 1 98.69 73 ARG A CA 1
ATOM 562 C C . ARG A 1 73 ? -2.205 -4.82 7.141 1 98.69 73 ARG A C 1
ATOM 564 O O . ARG A 1 73 ? -1.399 -5.445 7.832 1 98.69 73 ARG A O 1
ATOM 571 N N . CYS A 1 74 ? -2.506 -5.156 5.914 1 98.88 74 CYS A N 1
ATOM 572 C CA . CYS A 1 74 ? -2.096 -6.441 5.359 1 98.88 74 CYS A CA 1
ATOM 573 C C . CYS A 1 74 ? -1.074 -6.25 4.242 1 98.88 74 CYS A C 1
ATOM 575 O O . CYS A 1 74 ? -1.262 -5.41 3.363 1 98.88 74 CYS A O 1
ATOM 577 N N . GLY A 1 75 ? 0.029 -6.91 4.367 1 98.94 75 GLY A N 1
ATOM 578 C CA . GLY A 1 75 ? 0.881 -7.121 3.207 1 98.94 75 GLY A CA 1
ATOM 579 C C . GLY A 1 75 ? 0.416 -8.266 2.326 1 98.94 75 GLY A C 1
ATOM 580 O O . GLY A 1 75 ? 0.523 -9.43 2.709 1 98.94 75 GLY A O 1
ATOM 581 N N . TYR A 1 76 ? -0.135 -7.973 1.203 1 98.94 76 TYR A N 1
ATOM 582 C CA . TYR A 1 76 ? -0.713 -8.961 0.298 1 98.94 76 TYR A CA 1
ATOM 583 C C . TYR A 1 76 ? 0.262 -9.312 -0.819 1 98.94 76 TYR A C 1
ATOM 585 O O . TYR A 1 76 ? 0.817 -8.43 -1.471 1 98.94 76 TYR A O 1
ATOM 593 N N . VAL A 1 77 ? 0.476 -10.586 -0.968 1 98.94 77 VAL A N 1
ATOM 594 C CA . VAL A 1 77 ? 1.443 -11.047 -1.959 1 98.94 77 VAL A CA 1
ATOM 595 C C . VAL A 1 77 ? 0.752 -11.234 -3.307 1 98.94 77 VAL A C 1
ATOM 597 O O . VAL A 1 77 ? -0.295 -11.883 -3.391 1 98.94 77 VAL A O 1
ATOM 600 N N . GLU A 1 78 ? 1.339 -10.664 -4.305 1 98.75 78 GLU A N 1
ATOM 601 C CA . GLU A 1 78 ? 0.792 -10.727 -5.656 1 98.75 78 GLU A CA 1
ATOM 602 C C . GLU A 1 78 ? 1.83 -11.242 -6.648 1 98.75 78 GLU A C 1
ATOM 604 O O . GLU A 1 78 ? 3.02 -10.945 -6.52 1 98.75 78 GLU A O 1
ATOM 609 N N . ALA A 1 79 ? 1.396 -11.992 -7.641 1 98.44 79 ALA A N 1
ATOM 610 C CA . ALA A 1 79 ? 2.109 -12.289 -8.883 1 98.44 79 ALA A CA 1
ATOM 611 C C . ALA A 1 79 ? 3.457 -12.945 -8.594 1 98.44 79 ALA A C 1
ATOM 613 O O . ALA A 1 79 ? 4.488 -12.5 -9.109 1 98.44 79 ALA A O 1
ATOM 614 N N . VAL A 1 80 ? 3.43 -13.938 -7.773 1 98.56 80 VAL A N 1
ATOM 615 C CA . VAL A 1 80 ? 4.625 -14.766 -7.605 1 98.56 80 VAL A CA 1
ATOM 616 C C . VAL A 1 80 ? 4.82 -15.641 -8.836 1 98.56 80 VAL A C 1
ATOM 618 O O . VAL A 1 80 ? 3.953 -16.453 -9.172 1 98.56 80 VAL A O 1
ATOM 621 N N . ALA A 1 81 ? 5.918 -15.469 -9.453 1 97.88 81 ALA A N 1
ATOM 622 C CA . ALA A 1 81 ? 6.152 -16.172 -10.711 1 97.88 81 ALA A CA 1
ATOM 623 C C . ALA A 1 81 ? 7.637 -16.453 -10.906 1 97.88 81 ALA A C 1
ATOM 625 O O . ALA A 1 81 ? 8.484 -15.656 -10.523 1 97.88 81 ALA A O 1
ATOM 626 N N . VAL A 1 82 ? 7.926 -17.547 -11.461 1 98 82 VAL A N 1
ATOM 627 C CA . VAL A 1 82 ? 9.25 -17.922 -11.953 1 98 82 VAL A CA 1
ATOM 628 C C . VAL A 1 82 ? 9.156 -18.312 -13.43 1 98 82 VAL A C 1
ATOM 630 O O . VAL A 1 82 ? 8.25 -19.047 -13.828 1 98 82 VAL A O 1
ATOM 633 N N . HIS A 1 83 ? 10.055 -17.781 -14.203 1 97.75 83 HIS A N 1
ATOM 634 C CA . HIS A 1 83 ? 10.094 -18.188 -15.602 1 97.75 83 HIS A CA 1
ATOM 635 C C . HIS A 1 83 ? 10.102 -19.703 -15.742 1 97.75 83 HIS A C 1
ATOM 637 O O . HIS A 1 83 ? 10.844 -20.391 -15.023 1 97.75 83 HIS A O 1
ATOM 643 N N . PRO A 1 84 ? 9.352 -20.188 -16.703 1 95.56 84 PRO A N 1
ATOM 644 C CA . PRO A 1 84 ? 9.203 -21.641 -16.812 1 95.56 84 PRO A CA 1
ATOM 645 C C . PRO A 1 84 ? 10.539 -22.359 -16.984 1 95.56 84 PRO A C 1
ATOM 647 O O . PRO A 1 84 ? 10.742 -23.438 -16.422 1 95.56 84 PRO A O 1
ATOM 650 N N . ALA A 1 85 ? 11.492 -21.797 -17.578 1 95.5 85 ALA A N 1
ATOM 651 C CA . ALA A 1 85 ? 12.789 -22.422 -17.859 1 95.5 85 ALA A CA 1
ATOM 652 C C . ALA A 1 85 ? 13.664 -22.453 -16.609 1 95.5 85 ALA A C 1
ATOM 654 O O . ALA A 1 85 ? 14.711 -23.109 -16.594 1 95.5 85 ALA A O 1
ATOM 655 N N . HIS A 1 86 ? 13.211 -21.844 -15.562 1 95.88 86 HIS A N 1
ATOM 656 C CA . HIS A 1 86 ? 14.055 -21.719 -14.383 1 95.88 86 HIS A CA 1
ATOM 657 C C . HIS A 1 86 ? 13.367 -22.281 -13.141 1 95.88 86 HIS A C 1
ATOM 659 O O . HIS A 1 86 ? 13.781 -22.016 -12.016 1 95.88 86 HIS A O 1
ATOM 665 N N . ARG A 1 87 ? 12.328 -23.047 -13.32 1 93.94 87 ARG A N 1
ATOM 666 C CA . ARG A 1 87 ? 11.555 -23.562 -12.195 1 93.94 87 ARG A CA 1
ATOM 667 C C . ARG A 1 87 ? 12.289 -24.703 -11.5 1 93.94 87 ARG A C 1
ATOM 669 O O . ARG A 1 87 ? 13.258 -25.234 -12.031 1 93.94 87 ARG A O 1
ATOM 676 N N . ARG A 1 88 ? 11.914 -24.891 -10.305 1 94 88 ARG A N 1
ATOM 677 C CA . ARG A 1 88 ? 12.43 -25.969 -9.469 1 94 88 ARG A CA 1
ATOM 678 C C . ARG A 1 88 ? 13.906 -25.766 -9.164 1 94 88 ARG A C 1
ATOM 680 O O . ARG A 1 88 ? 14.688 -26.719 -9.195 1 94 88 ARG A O 1
ATOM 687 N N . ARG A 1 89 ? 14.281 -24.531 -9.039 1 94.94 89 ARG A N 1
ATOM 688 C CA . ARG A 1 89 ? 15.656 -24.172 -8.695 1 94.94 89 ARG A CA 1
ATOM 689 C C . ARG A 1 89 ? 15.703 -23.312 -7.434 1 94.94 89 ARG A C 1
ATOM 691 O O . ARG A 1 89 ? 16.734 -22.734 -7.113 1 94.94 89 ARG A O 1
ATOM 698 N N . GLY A 1 90 ? 14.547 -23.109 -6.793 1 96.31 90 GLY A N 1
ATOM 699 C CA . GLY A 1 90 ? 14.531 -22.438 -5.504 1 96.31 90 GLY A CA 1
ATOM 700 C C . GLY A 1 90 ? 14.242 -20.953 -5.617 1 96.31 90 GLY A C 1
ATOM 701 O O . GLY A 1 90 ? 14.297 -20.234 -4.621 1 96.31 90 GLY A O 1
ATOM 702 N N . PHE A 1 91 ? 13.93 -20.422 -6.777 1 98.12 91 PHE A N 1
ATOM 703 C CA . PHE A 1 91 ? 13.75 -18.984 -6.973 1 98.12 91 PHE A CA 1
ATOM 704 C C . PHE A 1 91 ? 12.477 -18.516 -6.293 1 98.12 91 PHE A C 1
ATOM 706 O O . PHE A 1 91 ? 12.438 -17.406 -5.746 1 98.12 91 PHE A O 1
ATOM 713 N N . ALA A 1 92 ? 11.438 -19.328 -6.328 1 98.12 92 ALA A N 1
ATOM 714 C CA . ALA A 1 92 ? 10.219 -18.953 -5.625 1 98.12 92 ALA A CA 1
ATOM 715 C C . ALA A 1 92 ? 10.469 -18.828 -4.121 1 98.12 92 ALA A C 1
ATOM 717 O O . ALA A 1 92 ? 9.93 -17.938 -3.471 1 98.12 92 ALA A O 1
ATOM 718 N N . THR A 1 93 ? 11.266 -19.719 -3.619 1 98.12 93 THR A N 1
ATOM 719 C CA . THR A 1 93 ? 11.648 -19.656 -2.213 1 98.12 93 THR A CA 1
ATOM 720 C C . THR A 1 93 ? 12.375 -18.359 -1.9 1 98.12 93 THR A C 1
ATOM 722 O O . THR A 1 93 ? 12.102 -17.719 -0.881 1 98.12 93 THR A O 1
ATOM 725 N N . ALA A 1 94 ? 13.305 -17.969 -2.738 1 98.56 94 ALA A N 1
ATOM 726 C CA . ALA A 1 94 ? 14.055 -16.719 -2.549 1 98.56 94 ALA A CA 1
ATOM 727 C C . ALA A 1 94 ? 13.125 -15.516 -2.594 1 98.56 94 ALA A C 1
ATOM 729 O O . ALA A 1 94 ? 13.25 -14.594 -1.78 1 98.56 94 ALA A O 1
ATOM 730 N N . VAL A 1 95 ? 12.172 -15.492 -3.535 1 98.75 95 VAL A N 1
ATOM 731 C CA . VAL A 1 95 ? 11.188 -14.422 -3.646 1 98.75 95 VAL A CA 1
ATOM 732 C C . VAL A 1 95 ? 10.375 -14.328 -2.355 1 98.75 95 VAL A C 1
ATOM 734 O O . VAL A 1 95 ? 10.25 -13.25 -1.77 1 98.75 95 VAL A O 1
ATOM 737 N N . MET A 1 96 ? 9.906 -15.469 -1.877 1 98.81 96 MET A N 1
ATOM 738 C CA . MET A 1 96 ? 9.023 -15.469 -0.717 1 98.81 96 MET A CA 1
ATOM 739 C C . MET A 1 96 ? 9.789 -15.133 0.556 1 98.81 96 MET A C 1
ATOM 741 O O . MET A 1 96 ? 9.25 -14.5 1.466 1 98.81 96 MET A O 1
ATOM 745 N N . THR A 1 97 ? 11.055 -15.5 0.648 1 98.88 97 THR A N 1
ATOM 746 C CA . THR A 1 97 ? 11.875 -15.117 1.794 1 98.88 97 THR A CA 1
ATOM 747 C C . THR A 1 97 ? 11.891 -13.602 1.96 1 98.88 97 THR A C 1
ATOM 749 O O . THR A 1 97 ? 11.664 -13.086 3.059 1 98.88 97 THR A O 1
ATOM 752 N N . GLU A 1 98 ? 12.102 -12.914 0.864 1 98.94 98 GLU A N 1
ATOM 753 C CA . GLU A 1 98 ? 12.141 -11.461 0.922 1 98.94 98 GLU A CA 1
ATOM 754 C C . GLU A 1 98 ? 10.742 -10.883 1.146 1 98.94 98 GLU A C 1
ATOM 756 O O . GLU A 1 98 ? 10.57 -9.938 1.919 1 98.94 98 GLU A O 1
ATOM 761 N N . ALA A 1 99 ? 9.703 -11.445 0.471 1 98.94 99 ALA A N 1
ATOM 762 C CA . ALA A 1 99 ? 8.336 -10.977 0.668 1 98.94 99 ALA A CA 1
ATOM 763 C C . ALA A 1 99 ? 7.91 -11.117 2.129 1 98.94 99 ALA A C 1
ATOM 765 O O . ALA A 1 99 ? 7.281 -10.211 2.686 1 98.94 99 ALA A O 1
ATOM 766 N N . GLU A 1 100 ? 8.289 -12.211 2.73 1 98.94 100 GLU A N 1
ATOM 767 C CA . GLU A 1 100 ? 7.945 -12.469 4.125 1 98.94 100 GLU A CA 1
ATOM 768 C C . GLU A 1 100 ? 8.672 -11.516 5.062 1 98.94 100 GLU A C 1
ATOM 770 O O . GLU A 1 100 ? 8.109 -11.07 6.066 1 98.94 100 GLU A O 1
ATOM 775 N N . ARG A 1 101 ? 9.914 -11.188 4.762 1 98.81 101 ARG A N 1
ATOM 776 C CA . ARG A 1 101 ? 10.625 -10.18 5.539 1 98.81 101 ARG A CA 1
ATOM 777 C C . ARG A 1 101 ? 9.891 -8.836 5.484 1 98.81 101 ARG A C 1
ATOM 779 O O . ARG A 1 101 ? 9.719 -8.18 6.508 1 98.81 101 ARG A O 1
ATOM 786 N N . ILE A 1 102 ? 9.492 -8.422 4.297 1 98.94 102 ILE A N 1
ATOM 787 C CA . ILE A 1 102 ? 8.758 -7.176 4.094 1 98.94 102 ILE A CA 1
ATOM 788 C C . ILE A 1 102 ? 7.477 -7.191 4.926 1 98.94 102 ILE A C 1
ATOM 790 O O . ILE A 1 102 ? 7.156 -6.215 5.605 1 98.94 102 ILE A O 1
ATOM 794 N N . ILE A 1 103 ? 6.762 -8.328 4.922 1 98.94 103 ILE A N 1
ATOM 795 C CA . ILE A 1 103 ? 5.496 -8.469 5.633 1 98.94 103 ILE A CA 1
ATOM 796 C C . ILE A 1 103 ? 5.738 -8.422 7.141 1 98.94 103 ILE A C 1
ATOM 798 O O . ILE A 1 103 ? 5.109 -7.637 7.852 1 98.94 103 ILE A O 1
ATOM 802 N N . ASP A 1 104 ? 6.699 -9.156 7.633 1 98.69 104 ASP A N 1
ATOM 803 C CA . ASP A 1 104 ? 6.953 -9.32 9.062 1 98.69 104 ASP A CA 1
ATOM 804 C C . ASP A 1 104 ? 7.363 -7.992 9.695 1 98.69 104 ASP A C 1
ATOM 806 O O . ASP A 1 104 ? 7.125 -7.766 10.891 1 98.69 104 ASP A O 1
ATOM 810 N N . HIS A 1 105 ? 7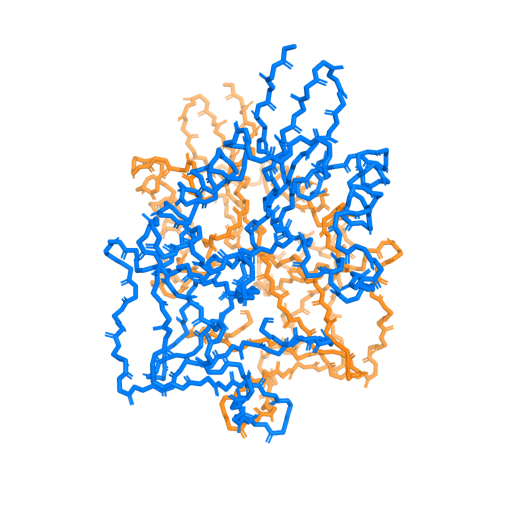.859 -7.102 8.883 1 98.56 105 HIS A N 1
ATOM 811 C CA . HIS A 1 105 ? 8.398 -5.879 9.469 1 98.56 105 HIS A CA 1
ATOM 812 C C . HIS A 1 105 ? 7.59 -4.66 9.039 1 98.56 105 HIS A C 1
ATOM 814 O O . HIS A 1 105 ? 7.84 -3.549 9.516 1 98.56 105 HIS A O 1
ATOM 820 N N . GLY A 1 106 ? 6.648 -4.891 8.195 1 98.69 106 GLY A N 1
ATOM 821 C CA . GLY A 1 106 ? 5.941 -3.729 7.684 1 98.69 106 GLY A CA 1
ATOM 822 C C . GLY A 1 106 ? 4.438 -3.818 7.863 1 98.69 106 GLY A C 1
ATOM 823 O O . GLY A 1 106 ? 3.723 -2.832 7.672 1 98.69 106 GLY A O 1
ATOM 824 N N . TYR A 1 107 ? 3.957 -4.969 8.219 1 98.81 107 TYR A N 1
ATOM 825 C CA . TYR A 1 107 ? 2.516 -5.184 8.211 1 98.81 107 TYR A CA 1
ATOM 826 C C . TYR A 1 107 ? 2.074 -5.938 9.461 1 98.81 107 TYR A C 1
ATOM 828 O O . TYR A 1 107 ? 2.908 -6.367 10.266 1 98.81 107 TYR A O 1
ATOM 836 N N . ALA A 1 108 ? 0.768 -5.992 9.641 1 98.75 108 ALA A N 1
ATOM 837 C CA . ALA A 1 108 ? 0.192 -6.652 10.805 1 98.75 108 ALA A CA 1
ATOM 838 C C . ALA A 1 108 ? -0.248 -8.078 10.469 1 98.75 108 ALA A C 1
ATOM 840 O O . ALA A 1 108 ? -0.504 -8.883 11.367 1 98.75 108 ALA A O 1
ATOM 841 N N . LEU A 1 109 ? -0.313 -8.383 9.188 1 98.75 109 LEU A N 1
ATOM 842 C CA . LEU A 1 109 ? -0.75 -9.664 8.633 1 98.75 109 LEU A CA 1
ATOM 843 C C . LEU A 1 109 ? -0.271 -9.828 7.195 1 98.75 109 LEU A C 1
ATOM 845 O O . LEU A 1 109 ? -0.213 -8.859 6.441 1 98.75 109 LEU A O 1
ATOM 849 N N . GLY A 1 110 ? 0.135 -10.984 6.859 1 98.94 110 GLY A N 1
ATOM 850 C CA . GLY A 1 110 ? 0.285 -11.32 5.453 1 98.94 110 GLY A CA 1
ATOM 851 C C . GLY A 1 110 ? -0.884 -12.117 4.906 1 98.94 110 GLY A C 1
ATOM 852 O O . GLY A 1 110 ? -1.517 -12.883 5.633 1 98.94 110 GLY A O 1
ATOM 853 N N . ALA A 1 111 ? -1.19 -11.984 3.674 1 98.94 111 ALA A N 1
ATOM 854 C CA . ALA A 1 111 ? -2.203 -12.797 3.01 1 98.94 111 ALA A CA 1
ATOM 855 C C . ALA A 1 111 ? -1.86 -13 1.536 1 98.94 111 ALA A C 1
ATOM 857 O O . ALA A 1 111 ? -1.035 -12.273 0.977 1 98.94 111 ALA A O 1
ATOM 858 N N . LEU A 1 112 ? -2.385 -13.977 0.965 1 98.88 112 LEU A N 1
ATOM 859 C CA . LEU A 1 112 ? -2.305 -14.266 -0.462 1 98.88 112 LEU A CA 1
ATOM 860 C C . LEU A 1 112 ? -3.387 -15.258 -0.876 1 98.88 112 LEU A C 1
ATOM 862 O O . LEU A 1 112 ? -4.031 -15.867 -0.023 1 98.88 112 LEU A O 1
ATOM 866 N N . SER A 1 113 ? -3.688 -15.297 -2.16 1 98.5 113 SER A N 1
ATOM 867 C CA . SER A 1 113 ? -4.512 -16.344 -2.748 1 98.5 113 SER A CA 1
ATOM 868 C C . SER A 1 113 ? -3.66 -17.344 -3.539 1 98.5 113 SER A C 1
ATOM 870 O O . SER A 1 113 ? -3.004 -16.953 -4.512 1 98.5 113 SER A O 1
ATOM 872 N N . ALA A 1 114 ? -3.689 -18.547 -3.148 1 97.25 114 ALA A N 1
ATOM 873 C CA . ALA A 1 114 ? -2.799 -19.547 -3.732 1 97.25 114 ALA A CA 1
ATOM 874 C C . ALA A 1 114 ? -3.496 -20.312 -4.852 1 97.25 114 ALA A C 1
ATOM 876 O O . ALA A 1 114 ? -4.672 -20.672 -4.73 1 97.25 114 ALA A O 1
ATOM 877 N N . SER A 1 115 ? -2.76 -20.531 -5.91 1 93 115 SER A N 1
ATOM 878 C CA . SER A 1 115 ? -3.191 -21.562 -6.852 1 93 115 SER A CA 1
ATOM 879 C C . SER A 1 115 ? -2.961 -22.969 -6.285 1 93 115 SER A C 1
ATOM 881 O O . SER A 1 115 ? -2.217 -23.125 -5.32 1 93 115 SER A O 1
ATOM 883 N N . ALA A 1 116 ? -3.59 -23.938 -6.91 1 91.06 116 ALA A N 1
ATOM 884 C CA . ALA A 1 116 ? -3.369 -25.312 -6.492 1 91.06 116 ALA A CA 1
ATOM 885 C C . ALA A 1 116 ? -1.895 -25.688 -6.605 1 91.06 116 ALA A C 1
ATOM 887 O O . ALA A 1 116 ? -1.34 -26.328 -5.703 1 91.06 116 ALA A O 1
ATOM 888 N N . ALA A 1 117 ? -1.278 -25.203 -7.641 1 86.69 117 ALA A N 1
ATOM 889 C CA . ALA A 1 117 ? 0.118 -25.531 -7.914 1 86.69 117 ALA A CA 1
ATOM 890 C C . ALA A 1 117 ? 1.048 -24.859 -6.91 1 86.69 117 ALA A C 1
ATOM 892 O O . ALA A 1 117 ? 2.096 -25.406 -6.559 1 86.69 117 ALA A O 1
ATOM 893 N N . GLY A 1 118 ? 0.648 -23.703 -6.438 1 92.56 118 GLY A N 1
ATOM 894 C CA . GLY A 1 118 ? 1.514 -22.938 -5.559 1 92.56 118 GLY A CA 1
ATOM 895 C C . GLY A 1 118 ? 1.298 -23.234 -4.09 1 92.56 118 GLY A C 1
ATOM 896 O O . GLY A 1 118 ? 2.141 -22.906 -3.252 1 92.56 118 GLY A O 1
ATOM 897 N N . ARG A 1 119 ? 0.237 -23.922 -3.742 1 95.62 119 ARG A N 1
ATOM 898 C CA . ARG A 1 119 ? -0.201 -24.109 -2.361 1 95.62 119 ARG A CA 1
ATOM 899 C C . ARG A 1 119 ? 0.881 -24.781 -1.528 1 95.62 119 ARG A C 1
ATOM 901 O O . ARG A 1 119 ? 1.145 -24.375 -0.394 1 95.62 119 ARG A O 1
ATOM 908 N N . ALA A 1 120 ? 1.477 -25.766 -2.068 1 95.5 120 ALA A N 1
ATOM 909 C CA . ALA A 1 120 ? 2.471 -26.547 -1.336 1 95.5 120 ALA A CA 1
ATOM 910 C C . ALA A 1 120 ? 3.641 -25.656 -0.897 1 95.5 120 ALA A C 1
ATOM 912 O O . ALA A 1 120 ? 4.16 -25.812 0.21 1 95.5 120 ALA A O 1
ATOM 913 N N . LEU A 1 121 ? 4.082 -24.797 -1.753 1 96.5 121 LEU A N 1
ATOM 914 C CA . LEU A 1 121 ? 5.16 -23.875 -1.417 1 96.5 121 LEU A CA 1
ATOM 915 C C . LEU A 1 121 ? 4.805 -23.047 -0.185 1 96.5 121 LEU A C 1
ATOM 917 O O . LEU A 1 121 ? 5.586 -22.984 0.767 1 96.5 121 LEU A O 1
ATOM 921 N N . TYR A 1 122 ? 3.65 -22.438 -0.136 1 98.31 122 TYR A N 1
ATOM 922 C CA . TYR A 1 122 ? 3.248 -21.516 0.926 1 98.31 122 TYR A CA 1
ATOM 923 C C . TYR A 1 122 ? 3.051 -22.266 2.242 1 98.31 122 TYR A C 1
ATOM 925 O O . TYR A 1 122 ? 3.457 -21.781 3.303 1 98.31 122 TYR A O 1
ATOM 933 N N . VAL A 1 123 ? 2.432 -23.469 2.127 1 97.75 123 VAL A N 1
ATOM 934 C CA . VAL A 1 123 ? 2.23 -24.281 3.324 1 97.75 123 VAL A CA 1
ATOM 935 C C . VAL A 1 123 ? 3.582 -24.625 3.947 1 97.75 123 VAL A C 1
ATOM 937 O O . VAL A 1 123 ? 3.758 -24.516 5.164 1 97.75 123 VAL A O 1
ATOM 940 N N . SER A 1 124 ? 4.52 -25.016 3.191 1 97.5 124 SER A N 1
ATOM 941 C CA . SER A 1 124 ? 5.84 -25.406 3.678 1 97.5 124 SER A CA 1
ATOM 942 C C . SER A 1 124 ? 6.547 -24.219 4.34 1 97.5 124 SER A C 1
ATOM 944 O O . SER A 1 124 ? 7.488 -24.406 5.113 1 97.5 124 SER A O 1
ATOM 946 N N . ARG A 1 125 ? 6.121 -23.078 4.07 1 97.94 125 ARG A N 1
ATOM 947 C CA . ARG A 1 125 ? 6.762 -21.875 4.598 1 97.94 125 ARG A CA 1
ATOM 948 C C . ARG A 1 125 ? 5.969 -21.297 5.766 1 97.94 125 ARG A C 1
ATOM 950 O O . ARG A 1 125 ? 6.246 -20.188 6.223 1 97.94 125 ARG A O 1
ATOM 957 N N . GLY A 1 126 ? 4.902 -21.938 6.109 1 97.69 126 GLY A N 1
ATOM 958 C CA . GLY A 1 126 ? 4.203 -21.578 7.332 1 97.69 126 GLY A CA 1
ATOM 959 C C . GLY A 1 126 ? 2.93 -20.781 7.078 1 97.69 126 GLY A C 1
ATOM 960 O O . GLY A 1 126 ? 2.238 -20.391 8.023 1 97.69 126 GLY A O 1
ATOM 961 N N . TRP A 1 127 ? 2.598 -20.547 5.832 1 98.69 127 TRP A N 1
ATOM 962 C CA . TRP A 1 127 ? 1.299 -19.969 5.512 1 98.69 127 TRP A CA 1
ATOM 963 C C . TRP A 1 127 ? 0.176 -20.969 5.75 1 98.69 127 TRP A C 1
ATOM 965 O O . TRP A 1 127 ? 0.365 -22.172 5.57 1 98.69 127 TRP A O 1
ATOM 975 N N . ARG A 1 128 ? -0.976 -20.453 6.094 1 97.44 128 ARG A N 1
ATOM 976 C CA . ARG A 1 128 ? -2.09 -21.359 6.387 1 97.44 128 ARG A CA 1
ATOM 977 C C . ARG A 1 128 ? -3.355 -20.906 5.66 1 97.44 128 ARG A C 1
ATOM 979 O O . ARG A 1 128 ? -3.615 -19.719 5.531 1 97.44 128 ARG A O 1
ATOM 986 N N . VAL A 1 129 ? -4.113 -21.812 5.277 1 97.5 129 VAL A N 1
ATOM 987 C CA . VAL A 1 129 ? -5.418 -21.5 4.699 1 97.5 129 VAL A CA 1
ATOM 988 C C . VAL A 1 129 ? -6.332 -20.906 5.766 1 97.5 129 VAL A C 1
ATOM 990 O O . VAL A 1 129 ? -6.371 -21.391 6.898 1 97.5 129 VAL A O 1
ATOM 993 N N . TRP A 1 130 ? -6.953 -19.844 5.453 1 98.38 130 TRP A N 1
ATOM 994 C CA . TRP A 1 130 ? -7.898 -19.25 6.395 1 98.38 130 TRP A CA 1
ATOM 995 C C . TRP A 1 130 ? -9.195 -20.062 6.453 1 98.38 130 TRP A C 1
ATOM 997 O O . TRP A 1 130 ? -9.859 -20.25 5.434 1 98.38 130 TRP A O 1
ATOM 1007 N N . ARG A 1 131 ? -9.602 -20.453 7.562 1 97.56 131 ARG A N 1
ATOM 1008 C CA . ARG A 1 131 ? -10.711 -21.391 7.676 1 97.56 131 ARG A CA 1
ATOM 1009 C C . ARG A 1 131 ? -12.008 -20.672 8.055 1 97.56 131 ARG A C 1
ATOM 1011 O O . ARG A 1 131 ? -13.094 -21.234 7.926 1 97.56 131 ARG A O 1
ATOM 1018 N N . GLY A 1 132 ? -11.953 -19.422 8.531 1 97.94 132 GLY A N 1
ATOM 1019 C CA . GLY A 1 132 ? -13.109 -18.688 9.031 1 97.94 132 GLY A CA 1
ATOM 1020 C C . GLY A 1 132 ? -14.039 -18.219 7.934 1 97.94 132 GLY A C 1
ATOM 1021 O O . GLY A 1 132 ? -15.109 -17.672 8.211 1 97.94 132 GLY A O 1
ATOM 1022 N N . GLY A 1 133 ? -13.609 -18.391 6.688 1 98.56 133 GLY A N 1
ATOM 1023 C CA . GLY A 1 133 ? -14.367 -17.891 5.551 1 98.56 133 GLY A CA 1
ATOM 1024 C C . GLY A 1 133 ? -13.906 -16.531 5.074 1 98.56 133 GLY A C 1
ATOM 1025 O O . GLY A 1 133 ? -13.234 -15.805 5.812 1 98.56 133 GLY A O 1
ATOM 1026 N N . THR A 1 134 ? -14.219 -16.219 3.814 1 98.81 134 THR A N 1
ATOM 1027 C CA . THR A 1 134 ? -13.766 -14.977 3.193 1 98.81 134 THR A CA 1
ATOM 1028 C C . THR A 1 134 ? -14.953 -14.156 2.695 1 98.81 134 THR A C 1
ATOM 1030 O O . THR A 1 134 ? -16.016 -14.711 2.387 1 98.81 134 THR A O 1
ATOM 1033 N N . ALA A 1 135 ? -14.805 -12.945 2.674 1 98.81 135 ALA A N 1
ATOM 1034 C CA . ALA A 1 135 ? -15.773 -11.992 2.125 1 98.81 135 ALA A CA 1
ATOM 1035 C C . ALA A 1 135 ? -15.062 -10.766 1.562 1 98.81 135 ALA A C 1
ATOM 1037 O O . ALA A 1 135 ? -13.836 -10.656 1.634 1 98.81 135 ALA A O 1
ATOM 1038 N N . VAL A 1 136 ? -15.805 -9.914 0.915 1 98.69 136 VAL A N 1
ATOM 1039 C CA . VAL A 1 136 ? -15.305 -8.641 0.411 1 98.69 136 VAL A CA 1
ATOM 1040 C C . VAL A 1 136 ? -16.219 -7.512 0.88 1 98.69 136 VAL A C 1
ATOM 1042 O O . VAL A 1 136 ? -17.438 -7.68 0.944 1 98.69 136 VAL A O 1
ATOM 1045 N N . LEU A 1 137 ? -15.625 -6.469 1.312 1 98.19 137 LEU A N 1
ATOM 1046 C CA . LEU A 1 137 ? -16.391 -5.25 1.547 1 98.19 137 LEU A CA 1
ATOM 1047 C C . LEU A 1 137 ? -16.719 -4.555 0.231 1 98.19 137 LEU A C 1
ATOM 1049 O O . LEU A 1 137 ? -16.016 -3.629 -0.178 1 98.19 137 LEU A O 1
ATOM 1053 N N . ALA A 1 138 ? -17.797 -4.895 -0.405 1 96.62 138 ALA A N 1
ATOM 1054 C CA . ALA A 1 138 ? -18.219 -4.406 -1.712 1 96.62 138 ALA A CA 1
ATOM 1055 C C . ALA A 1 138 ? -19.094 -3.164 -1.572 1 96.62 138 ALA A C 1
ATOM 1057 O O . ALA A 1 138 ? -19.531 -2.824 -0.469 1 96.62 138 ALA A O 1
ATOM 1058 N N . PRO A 1 139 ? -19.297 -2.402 -2.684 1 93.12 139 PRO A N 1
ATOM 1059 C CA . PRO A 1 139 ? -20.125 -1.191 -2.615 1 93.12 139 PRO A CA 1
ATOM 1060 C C . PRO A 1 139 ? -21.516 -1.455 -2.059 1 93.12 139 PRO A C 1
ATOM 1062 O O . PRO A 1 139 ? -22.109 -0.574 -1.438 1 93.12 139 PRO A O 1
ATOM 1065 N N . ASP A 1 140 ? -22 -2.646 -2.188 1 91.38 140 ASP A N 1
ATOM 1066 C CA . ASP A 1 140 ? -23.328 -2.99 -1.692 1 91.38 140 ASP A CA 1
ATOM 1067 C C . ASP A 1 140 ? -23.25 -3.613 -0.301 1 91.38 140 ASP A C 1
ATOM 1069 O O . ASP A 1 140 ? -24.25 -4.094 0.227 1 91.38 140 ASP A O 1
ATOM 1073 N N . GLY A 1 141 ? -22.031 -3.633 0.33 1 93.88 141 GLY A N 1
ATOM 1074 C CA . GLY A 1 141 ? -21.828 -4.18 1.661 1 93.88 141 GLY A CA 1
ATOM 1075 C C . GLY A 1 141 ? -20.969 -5.426 1.665 1 93.88 141 GLY A C 1
ATOM 1076 O O . GLY A 1 141 ? -20.359 -5.773 0.649 1 93.88 141 GLY A O 1
ATOM 1077 N N . VAL A 1 142 ? -20.891 -6.047 2.826 1 97.12 142 VAL A N 1
ATOM 1078 C CA . VAL A 1 142 ? -20.078 -7.25 2.961 1 97.12 142 VAL A CA 1
ATOM 1079 C C . VAL A 1 142 ? -20.703 -8.391 2.168 1 97.12 142 VAL A C 1
ATOM 1081 O O . VAL A 1 142 ? -21.875 -8.719 2.365 1 97.12 142 VAL A O 1
ATOM 1084 N N . THR A 1 143 ? -20 -8.969 1.268 1 97.75 143 THR A N 1
ATOM 1085 C CA . THR A 1 143 ? -20.453 -10.055 0.409 1 97.75 143 THR A CA 1
ATOM 1086 C C . THR A 1 143 ? -19.547 -11.273 0.544 1 97.75 143 THR A C 1
ATOM 1088 O O . THR A 1 143 ? -18.328 -11.164 0.372 1 97.75 143 THR A O 1
ATOM 1091 N N . ARG A 1 144 ? -20.125 -12.422 0.792 1 98.5 144 ARG A N 1
ATOM 1092 C CA . ARG A 1 144 ? -19.375 -13.664 0.93 1 98.5 144 ARG A CA 1
ATOM 1093 C C . ARG A 1 144 ? -18.641 -14.008 -0.365 1 98.5 144 ARG A C 1
ATOM 1095 O O . ARG A 1 144 ? -19.188 -13.844 -1.456 1 98.5 144 ARG A O 1
ATOM 1102 N N . THR A 1 145 ? -17.391 -14.469 -0.263 1 98.69 145 THR A N 1
ATOM 1103 C CA . THR A 1 145 ? -16.609 -14.984 -1.381 1 98.69 145 THR A CA 1
ATOM 1104 C C . THR A 1 145 ? -16.281 -16.453 -1.179 1 98.69 145 THR A C 1
ATOM 1106 O O . THR A 1 145 ? -15.109 -16.828 -1.102 1 98.69 145 THR A O 1
ATOM 1109 N N . GLU A 1 146 ? -17.203 -17.328 -1.218 1 98.44 146 GLU A N 1
ATOM 1110 C CA . GLU A 1 146 ? -17.062 -18.734 -0.869 1 98.44 146 GLU A CA 1
ATOM 1111 C C . GLU A 1 146 ? -16.062 -19.438 -1.779 1 98.44 146 GLU A C 1
ATOM 1113 O O . GLU A 1 146 ? -15.359 -20.344 -1.349 1 98.44 146 GLU A O 1
ATOM 1118 N N . ASP A 1 147 ? -16 -19 -2.982 1 97.81 147 ASP A N 1
ATOM 1119 C CA . ASP A 1 147 ? -15.094 -19.625 -3.943 1 97.81 147 ASP A CA 1
ATOM 1120 C C . ASP A 1 147 ? -13.633 -19.375 -3.555 1 97.81 147 ASP A C 1
ATOM 1122 O O . ASP A 1 147 ? -12.734 -20.047 -4.07 1 97.81 147 ASP A O 1
ATOM 1126 N N . ASP A 1 148 ? -13.398 -18.422 -2.648 1 98.38 148 ASP A N 1
ATOM 1127 C CA . ASP A 1 148 ? -12.039 -18.062 -2.246 1 98.38 148 ASP A CA 1
ATOM 1128 C C . ASP A 1 148 ? -11.68 -18.703 -0.905 1 98.38 148 ASP A C 1
ATOM 1130 O O . ASP A 1 148 ? -10.547 -18.578 -0.434 1 98.38 148 ASP A O 1
ATOM 1134 N N . ASP A 1 149 ? -12.547 -19.453 -0.289 1 98 149 ASP A N 1
ATOM 1135 C CA . ASP A 1 149 ? -12.352 -20.016 1.048 1 98 149 ASP A CA 1
ATOM 1136 C C . ASP A 1 149 ? -11.172 -20.984 1.074 1 98 149 ASP A C 1
ATOM 1138 O O . ASP A 1 149 ? -10.43 -21.047 2.061 1 98 149 ASP A O 1
ATOM 1142 N N . ASP A 1 150 ? -10.906 -21.672 -0.018 1 96.75 150 ASP A N 1
ATOM 1143 C CA . ASP A 1 150 ? -9.906 -22.734 0.005 1 96.75 150 ASP A CA 1
ATOM 1144 C C . ASP A 1 150 ? -8.562 -22.234 -0.503 1 96.75 150 ASP A C 1
ATOM 1146 O O . ASP A 1 150 ? -7.551 -22.938 -0.392 1 96.75 150 ASP A O 1
ATOM 1150 N N . SER A 1 151 ? -8.539 -21.047 -1.038 1 98.06 151 SER A N 1
ATOM 1151 C CA . SER A 1 151 ? -7.305 -20.578 -1.671 1 98.06 151 SER A CA 1
ATOM 1152 C C . SER A 1 151 ? -6.672 -19.438 -0.882 1 98.06 151 SER A C 1
ATOM 1154 O O . SER A 1 151 ? -5.492 -19.125 -1.063 1 98.06 151 SER A O 1
ATOM 1156 N N . THR A 1 152 ? -7.449 -18.719 -0.007 1 98.69 152 THR A N 1
ATOM 1157 C CA . THR A 1 152 ? -6.93 -17.594 0.76 1 98.69 152 THR A CA 1
ATOM 1158 C C . THR A 1 152 ? -6.07 -18.078 1.922 1 98.69 152 THR A C 1
ATOM 1160 O O . THR A 1 152 ? -6.52 -18.891 2.742 1 98.69 152 THR A O 1
ATOM 1163 N N . MET A 1 153 ? -4.836 -17.641 1.938 1 98.81 153 MET A N 1
ATOM 1164 C CA . MET A 1 153 ? -3.895 -18.016 2.986 1 98.81 153 MET A CA 1
ATOM 1165 C C . MET A 1 153 ? -3.418 -16.797 3.766 1 98.81 153 MET A C 1
ATOM 1167 O O . MET A 1 153 ? -3.42 -15.688 3.24 1 98.81 153 MET A O 1
ATOM 1171 N N . VAL A 1 154 ? -3.004 -17 5.012 1 98.75 154 VAL A N 1
ATOM 1172 C CA . VAL A 1 154 ? -2.557 -15.914 5.863 1 98.75 154 VAL A CA 1
ATOM 1173 C C . VAL A 1 154 ? -1.218 -16.266 6.504 1 98.75 154 VAL A C 1
ATOM 1175 O O . VAL A 1 154 ? -0.895 -17.453 6.668 1 98.75 154 VAL A O 1
ATOM 1178 N N . ARG A 1 155 ? -0.457 -15.312 6.73 1 98.62 155 ARG A N 1
ATOM 1179 C CA . ARG A 1 155 ? 0.759 -15.352 7.535 1 98.62 155 ARG A CA 1
ATOM 1180 C C . ARG A 1 155 ? 0.627 -14.453 8.766 1 98.62 155 ARG A C 1
ATOM 1182 O O . ARG A 1 155 ? 0.644 -13.227 8.648 1 98.62 155 ARG A O 1
ATOM 1189 N N . PRO A 1 156 ? 0.437 -15.039 9.961 1 97.81 156 PRO A N 1
ATOM 1190 C CA . PRO A 1 156 ? 0.447 -14.203 11.172 1 97.81 156 PRO A CA 1
ATOM 1191 C C . PRO A 1 156 ? 1.787 -13.508 11.398 1 97.81 156 PRO A C 1
ATOM 1193 O O . PRO A 1 156 ? 2.842 -14.094 11.125 1 97.81 156 PRO A O 1
ATOM 1196 N N . VAL A 1 157 ? 1.72 -12.328 11.75 1 98.12 157 VAL A N 1
ATOM 1197 C CA . VAL A 1 157 ? 2.902 -11.539 12.078 1 98.12 157 VAL A CA 1
ATOM 1198 C C . VAL A 1 157 ? 3.031 -11.414 13.594 1 98.12 157 VAL A C 1
ATOM 1200 O O . VAL A 1 157 ? 2.07 -11.039 14.281 1 98.12 157 VAL A O 1
ATOM 1203 N N . PRO A 1 158 ? 4.207 -11.742 14.117 1 93.38 158 PRO A N 1
ATOM 1204 C CA . PRO A 1 158 ? 4.371 -11.547 15.562 1 93.38 158 PRO A CA 1
ATOM 1205 C C . PRO A 1 158 ? 4.055 -10.125 16 1 93.38 158 PRO A C 1
ATOM 1207 O O . PRO A 1 158 ? 4.578 -9.164 15.43 1 93.38 158 PRO A O 1
ATOM 1210 N N . GLY A 1 159 ? 3.174 -10 17 1 94.5 159 GLY A N 1
ATOM 1211 C CA . GLY A 1 159 ? 2.773 -8.688 17.484 1 94.5 159 GLY A CA 1
ATOM 1212 C C . GLY A 1 159 ? 1.776 -7.992 16.562 1 94.5 159 GLY A C 1
ATOM 1213 O O . GLY A 1 159 ? 1.43 -6.832 16.797 1 94.5 159 GLY A O 1
ATOM 1214 N N . GLY A 1 160 ? 1.374 -8.711 15.555 1 96.62 160 GLY A N 1
ATOM 1215 C CA . GLY A 1 160 ? 0.441 -8.148 14.594 1 96.62 160 GLY A CA 1
ATOM 1216 C C . GLY A 1 160 ? -1.011 -8.328 15 1 96.62 160 GLY A C 1
ATOM 1217 O O . GLY A 1 160 ? -1.363 -8.148 16.172 1 96.62 160 GLY A O 1
ATOM 1218 N N . ALA A 1 161 ? -1.842 -8.594 14.047 1 95.88 161 ALA A N 1
ATOM 1219 C CA . ALA A 1 161 ? -3.289 -8.664 14.234 1 95.88 161 ALA A CA 1
ATOM 1220 C C . ALA A 1 161 ? -3.676 -9.859 15.102 1 95.88 161 ALA A C 1
ATOM 1222 O O . ALA A 1 161 ? -3.1 -10.938 14.969 1 95.88 161 ALA A O 1
ATOM 1223 N N . ALA A 1 162 ? -4.617 -9.664 15.945 1 95.81 162 ALA A N 1
ATOM 1224 C CA . ALA A 1 162 ? -5.258 -10.781 16.641 1 95.81 162 ALA A CA 1
ATOM 1225 C C . ALA A 1 162 ? -6.25 -11.5 15.719 1 95.81 162 ALA A C 1
ATOM 1227 O O . ALA A 1 162 ? -7.254 -10.914 15.305 1 95.81 162 ALA A O 1
ATOM 1228 N N . LEU A 1 163 ? -5.98 -12.719 15.43 1 96.62 163 LEU A N 1
ATOM 1229 C CA . LEU A 1 163 ? -6.781 -13.469 14.461 1 96.62 163 LEU A CA 1
ATOM 1230 C C . LEU A 1 163 ? -7.582 -14.562 15.156 1 96.62 163 LEU A C 1
ATOM 1232 O O . LEU A 1 163 ? -7.09 -15.203 16.094 1 96.62 163 LEU A O 1
ATOM 1236 N N . ASP A 1 164 ? -8.758 -14.742 14.742 1 97 164 ASP A N 1
ATOM 1237 C CA . ASP A 1 164 ? -9.656 -15.812 15.156 1 97 164 ASP A CA 1
ATOM 1238 C C . ASP A 1 164 ? -10.273 -16.516 13.945 1 97 164 ASP A C 1
ATOM 1240 O O . ASP A 1 164 ? -11.164 -15.961 13.297 1 97 164 ASP A O 1
ATOM 1244 N N . GLU A 1 165 ? -9.906 -17.672 13.672 1 94.94 165 GLU A N 1
ATOM 1245 C CA . GLU A 1 165 ? -10.289 -18.391 12.453 1 94.94 165 GLU A CA 1
ATOM 1246 C C . GLU A 1 165 ? -11.766 -18.766 12.469 1 94.94 165 GLU A C 1
ATOM 1248 O O . GLU A 1 165 ? -12.273 -19.344 11.508 1 94.94 165 GLU A O 1
ATOM 1253 N N . ARG A 1 166 ? -12.469 -18.484 13.562 1 96.44 166 ARG A N 1
ATOM 1254 C CA . ARG A 1 166 ? -13.906 -18.719 13.609 1 96.44 166 ARG A CA 1
ATOM 1255 C C . ARG A 1 166 ? -14.664 -17.578 12.93 1 96.44 166 ARG A C 1
ATOM 1257 O O . ARG A 1 166 ? -15.859 -17.703 12.656 1 96.44 166 ARG A O 1
ATOM 1264 N N . ASP A 1 167 ? -13.922 -16.453 12.586 1 98 167 ASP A N 1
ATOM 1265 C CA . ASP A 1 167 ? -14.586 -15.281 12.023 1 98 167 ASP A CA 1
ATOM 1266 C C . ASP A 1 167 ? -14.141 -15.039 10.586 1 98 167 ASP A C 1
ATOM 1268 O O . ASP A 1 167 ? -13.07 -15.5 10.172 1 98 167 ASP A O 1
ATOM 1272 N N . LEU A 1 168 ? -14.953 -14.281 9.891 1 98.25 168 LEU A N 1
ATOM 1273 C CA . LEU A 1 168 ? -14.672 -13.945 8.5 1 98.25 168 LEU A CA 1
ATOM 1274 C C . LEU A 1 168 ? -13.438 -13.062 8.391 1 98.25 168 LEU A C 1
ATOM 1276 O O . LEU A 1 168 ? -13.164 -12.25 9.273 1 98.25 168 LEU A O 1
ATOM 1280 N N . LEU A 1 169 ? -12.711 -13.312 7.414 1 98.69 169 LEU A N 1
ATOM 1281 C CA . LEU A 1 169 ? -11.734 -12.367 6.906 1 98.69 169 LEU A CA 1
ATOM 1282 C C . LEU A 1 169 ? -12.273 -11.625 5.688 1 98.69 169 LEU A C 1
ATOM 1284 O O . LEU A 1 169 ? -12.648 -12.25 4.695 1 98.69 169 LEU A O 1
ATOM 1288 N N . ILE A 1 170 ? -12.359 -10.32 5.711 1 98.75 170 ILE A N 1
ATOM 1289 C CA . ILE A 1 170 ? -13.023 -9.516 4.691 1 98.75 170 ILE A CA 1
ATOM 1290 C C . ILE A 1 170 ? -12.008 -8.609 4 1 98.75 170 ILE A C 1
ATOM 1292 O O . ILE A 1 170 ? -11.336 -7.801 4.652 1 98.75 170 ILE A O 1
ATOM 1296 N N . CYS A 1 171 ? -11.844 -8.781 2.688 1 98.75 171 CYS A N 1
ATOM 1297 C CA . CYS A 1 171 ? -10.883 -7.941 1.983 1 98.75 171 CYS A CA 1
ATOM 1298 C C . CYS A 1 171 ? -11.539 -6.664 1.483 1 98.75 171 CYS A C 1
ATOM 1300 O O . CYS A 1 171 ? -12.766 -6.586 1.392 1 98.75 171 CYS A O 1
ATOM 1302 N N . ASP A 1 172 ? -10.766 -5.637 1.278 1 98.38 172 ASP A N 1
ATOM 1303 C CA . ASP A 1 172 ? -11.234 -4.406 0.646 1 98.38 172 ASP A CA 1
ATOM 1304 C C . ASP A 1 172 ? -11.586 -4.648 -0.821 1 98.38 172 ASP A C 1
ATOM 1306 O O . ASP A 1 172 ? -11.203 -5.664 -1.4 1 98.38 172 ASP A O 1
ATOM 1310 N N . TRP A 1 173 ? -12.328 -3.803 -1.407 1 97.56 173 TRP A N 1
ATOM 1311 C CA . TRP A 1 173 ? -12.859 -3.971 -2.756 1 97.56 173 TRP A CA 1
ATOM 1312 C C . TRP A 1 173 ? -11.844 -3.52 -3.801 1 97.56 173 TRP A C 1
ATOM 1314 O O . TRP A 1 173 ? -11.133 -2.527 -3.602 1 97.56 173 TRP A O 1
ATOM 1324 N N . ARG A 1 174 ? -11.766 -4.168 -4.836 1 98.06 174 ARG A N 1
ATOM 1325 C CA . ARG A 1 174 ? -11.023 -3.785 -6.031 1 98.06 174 ARG A CA 1
ATOM 1326 C C . ARG A 1 174 ? -11.633 -4.414 -7.281 1 98.06 174 ARG A C 1
ATOM 1328 O O . ARG A 1 174 ? -12.469 -5.316 -7.188 1 98.06 174 ARG A O 1
ATOM 1335 N N . ASP A 1 175 ? -11.281 -3.904 -8.469 1 97.62 175 ASP A N 1
ATOM 1336 C CA . ASP A 1 175 ? -11.75 -4.48 -9.727 1 97.62 175 ASP A CA 1
ATOM 1337 C C . ASP A 1 175 ? -11.117 -5.848 -9.977 1 97.62 175 ASP A C 1
ATOM 1339 O O . ASP A 1 175 ? -9.992 -6.105 -9.539 1 97.62 175 ASP A O 1
ATOM 1343 N N . GLY A 1 176 ? -11.844 -6.719 -10.695 1 97.31 176 GLY A N 1
ATOM 1344 C CA . GLY A 1 176 ? -11.312 -8.047 -10.961 1 97.31 176 GLY A CA 1
ATOM 1345 C C . GLY A 1 176 ? -11.445 -8.992 -9.781 1 97.31 176 GLY A C 1
ATOM 1346 O O . GLY A 1 176 ? -12.43 -8.93 -9.039 1 97.31 176 GLY A O 1
ATOM 1347 N N . ASP A 1 177 ? -10.523 -9.922 -9.695 1 97 177 ASP A N 1
ATOM 1348 C CA . ASP A 1 177 ? -10.5 -10.844 -8.57 1 97 177 ASP A CA 1
ATOM 1349 C C . ASP A 1 177 ? -10.203 -10.102 -7.266 1 97 177 ASP A C 1
ATOM 1351 O O . ASP A 1 177 ? -9.125 -9.516 -7.109 1 97 177 ASP A O 1
ATOM 1355 N N . VAL A 1 178 ? -11.086 -10.164 -6.305 1 98.38 178 VAL A N 1
ATOM 1356 C CA . VAL A 1 178 ? -10.969 -9.32 -5.125 1 98.38 178 VAL A CA 1
ATOM 1357 C C . VAL A 1 178 ? -9.938 -9.906 -4.164 1 98.38 178 VAL A C 1
ATOM 1359 O O . VAL A 1 178 ? -9.438 -9.211 -3.277 1 98.38 178 VAL A O 1
ATOM 1362 N N . TRP A 1 179 ? -9.734 -11.219 -4.277 1 98.19 179 TRP A N 1
ATOM 1363 C CA . TRP A 1 179 ? -8.711 -11.859 -3.459 1 98.19 179 TRP A CA 1
ATOM 1364 C C . TRP A 1 179 ? -7.465 -12.164 -4.285 1 98.19 179 TRP A C 1
ATOM 1366 O O . TRP A 1 179 ? -7.562 -12.727 -5.379 1 98.19 179 TRP A O 1
ATOM 1376 N N . MET B 1 1 ? 24.359 18.812 7.801 1 95.56 1 MET B N 1
ATOM 1377 C CA . MET B 1 1 ? 24.125 18.281 6.465 1 95.56 1 MET B CA 1
ATOM 1378 C C . MET B 1 1 ? 22.688 17.766 6.336 1 95.56 1 MET B C 1
ATOM 1380 O O . MET B 1 1 ? 22.203 17.062 7.215 1 95.56 1 MET B O 1
ATOM 1384 N N . THR B 1 2 ? 22 18.156 5.375 1 97.44 2 THR B N 1
ATOM 1385 C CA . THR B 1 2 ? 20.625 17.75 5.133 1 97.44 2 THR B CA 1
ATOM 1386 C C . THR B 1 2 ? 20.562 16.531 4.223 1 97.44 2 THR B C 1
ATOM 1388 O O . THR B 1 2 ? 21.203 16.5 3.168 1 97.44 2 THR B O 1
ATOM 1391 N N . VAL B 1 3 ? 19.859 15.484 4.676 1 98.06 3 VAL B N 1
ATOM 1392 C CA . VAL B 1 3 ? 19.719 14.258 3.887 1 98.06 3 VAL B CA 1
ATOM 1393 C C . VAL B 1 3 ? 18.234 13.914 3.734 1 98.06 3 VAL B C 1
ATOM 1395 O O . VAL B 1 3 ? 17.484 13.914 4.715 1 98.06 3 VAL B O 1
ATOM 1398 N N . VAL B 1 4 ? 17.797 13.695 2.516 1 98.44 4 VAL B N 1
ATOM 1399 C CA . VAL B 1 4 ? 16.469 13.18 2.219 1 98.44 4 VAL B CA 1
ATOM 1400 C C . VAL B 1 4 ? 16.547 11.695 1.863 1 98.44 4 VAL B C 1
ATOM 1402 O O . VAL B 1 4 ? 17.344 11.305 1.004 1 98.44 4 VAL B O 1
ATOM 1405 N N . ARG B 1 5 ? 15.797 10.852 2.504 1 98.44 5 ARG B N 1
ATOM 1406 C CA . ARG B 1 5 ? 15.781 9.422 2.234 1 98.44 5 ARG B CA 1
ATOM 1407 C C . ARG B 1 5 ? 14.359 8.906 2.084 1 98.44 5 ARG B C 1
ATOM 1409 O O . ARG B 1 5 ? 13.453 9.352 2.785 1 98.44 5 ARG B O 1
ATOM 1416 N N . THR B 1 6 ? 14.203 8 1.184 1 98.88 6 THR B N 1
ATOM 1417 C CA . THR B 1 6 ? 12.969 7.23 1.069 1 98.88 6 THR B CA 1
ATOM 1418 C C . THR B 1 6 ? 13.164 5.816 1.61 1 98.88 6 THR B C 1
ATOM 1420 O O . THR B 1 6 ? 14.094 5.113 1.209 1 98.88 6 THR B O 1
ATOM 1423 N N . VAL B 1 7 ? 12.328 5.375 2.535 1 98.81 7 VAL B N 1
ATOM 1424 C CA . VAL B 1 7 ? 12.508 4.098 3.215 1 98.81 7 VAL B CA 1
ATOM 1425 C C . VAL B 1 7 ? 11.164 3.381 3.336 1 98.81 7 VAL B C 1
ATOM 1427 O O . VAL B 1 7 ? 10.148 4.008 3.652 1 98.81 7 VAL B O 1
ATOM 1430 N N . ALA B 1 8 ? 11.164 2.094 3.021 1 98.94 8 ALA B N 1
ATOM 1431 C CA . ALA B 1 8 ? 9.961 1.304 3.268 1 98.94 8 ALA B CA 1
ATOM 1432 C C . ALA B 1 8 ? 9.711 1.13 4.766 1 98.94 8 ALA B C 1
ATOM 1434 O O . ALA B 1 8 ? 10.664 1.031 5.547 1 98.94 8 ALA B O 1
ATOM 1435 N N . THR B 1 9 ? 8.43 1.041 5.176 1 98.94 9 THR B N 1
ATOM 1436 C CA . THR B 1 9 ? 8.102 0.761 6.57 1 98.94 9 THR B CA 1
ATOM 1437 C C . THR B 1 9 ? 8.898 -0.44 7.078 1 98.94 9 THR B C 1
ATOM 1439 O O . THR B 1 9 ? 9.414 -0.421 8.203 1 98.94 9 THR B O 1
ATOM 1442 N N . ALA B 1 10 ? 9.016 -1.437 6.25 1 98.75 10 ALA B N 1
ATOM 1443 C CA . ALA B 1 10 ? 9.656 -2.697 6.609 1 98.75 10 ALA B CA 1
ATOM 1444 C C . ALA B 1 10 ? 11.125 -2.488 6.945 1 98.75 10 ALA B C 1
ATOM 1446 O O . ALA B 1 10 ? 11.75 -3.326 7.605 1 98.75 10 ALA B O 1
ATOM 1447 N N . ASP B 1 11 ? 11.703 -1.41 6.52 1 98.75 11 ASP B N 1
ATOM 1448 C CA . ASP B 1 11 ? 13.133 -1.179 6.68 1 98.75 11 ASP B CA 1
ATOM 1449 C C . ASP B 1 11 ? 13.406 -0.14 7.766 1 98.75 11 ASP B C 1
ATOM 1451 O O . ASP B 1 11 ? 14.555 0.256 7.984 1 98.75 11 ASP B O 1
ATOM 1455 N N . LEU B 1 12 ? 12.367 0.387 8.398 1 98.75 12 LEU B N 1
ATOM 1456 C CA . LEU B 1 12 ? 12.555 1.203 9.594 1 98.75 12 LEU B CA 1
ATOM 1457 C C . LEU B 1 12 ? 12.977 0.344 10.773 1 98.75 12 LEU B C 1
ATOM 1459 O O . LEU B 1 12 ? 12.297 -0.624 11.125 1 98.75 12 LEU B O 1
ATOM 1463 N N . THR B 1 13 ? 14.094 0.656 11.336 1 97.94 13 THR B N 1
ATOM 1464 C CA . THR B 1 13 ? 14.508 -0.038 12.555 1 97.94 13 THR B CA 1
ATOM 1465 C C . THR B 1 13 ? 13.609 0.346 13.727 1 97.94 13 THR B C 1
ATOM 1467 O O . THR B 1 13 ? 12.898 1.349 13.672 1 97.94 13 THR B O 1
ATOM 1470 N N . PRO B 1 14 ? 13.641 -0.449 14.773 1 97.31 14 PRO B N 1
ATOM 1471 C CA . PRO B 1 14 ? 12.914 -0.037 15.977 1 97.31 14 PRO B CA 1
ATOM 1472 C C . PRO B 1 14 ? 13.312 1.355 16.453 1 97.31 14 PRO B C 1
ATOM 1474 O O . PRO B 1 14 ? 12.453 2.129 16.891 1 97.31 14 PRO B O 1
ATOM 1477 N N . GLY B 1 15 ? 14.555 1.692 16.359 1 97.88 15 GLY B N 1
ATOM 1478 C CA . GLY B 1 15 ? 15.008 3.031 16.703 1 97.88 15 GLY B CA 1
ATOM 1479 C C . GLY B 1 15 ? 14.438 4.105 15.797 1 97.88 15 GLY B C 1
ATOM 1480 O O . GLY B 1 15 ? 14.031 5.168 16.266 1 97.88 15 GLY B O 1
ATOM 1481 N N . ASP B 1 16 ? 14.484 3.846 14.461 1 98.12 16 ASP B N 1
ATOM 1482 C CA . ASP B 1 16 ? 13.867 4.766 13.516 1 98.12 16 ASP B CA 1
ATOM 1483 C C . ASP B 1 16 ? 12.406 5.027 13.875 1 98.12 16 ASP B C 1
ATOM 1485 O O . ASP B 1 16 ? 11.961 6.176 13.875 1 98.12 16 ASP B O 1
ATOM 1489 N N . ARG B 1 17 ? 11.68 3.969 14.164 1 98.5 17 ARG B N 1
ATOM 1490 C CA . ARG B 1 17 ? 10.258 4.07 14.461 1 98.5 17 ARG B CA 1
ATOM 1491 C C . ARG B 1 17 ? 10.023 4.898 15.727 1 98.5 17 ARG B C 1
ATOM 1493 O O . ARG B 1 17 ? 9.109 5.723 15.766 1 98.5 17 ARG B O 1
ATOM 1500 N N . THR B 1 18 ? 10.805 4.688 16.703 1 98.19 18 THR B N 1
ATOM 1501 C CA . THR B 1 18 ? 10.688 5.445 17.953 1 98.19 18 THR B CA 1
ATOM 1502 C C . THR B 1 18 ? 10.945 6.93 17.703 1 98.19 18 THR B C 1
ATOM 1504 O O . THR B 1 18 ? 10.164 7.781 18.141 1 98.19 18 THR B O 1
ATOM 1507 N N . ARG B 1 19 ? 12 7.238 16.969 1 98.12 19 ARG B N 1
ATOM 1508 C CA . ARG B 1 19 ? 12.336 8.625 16.641 1 98.12 19 ARG B CA 1
ATOM 1509 C C . ARG B 1 19 ? 11.25 9.273 15.797 1 98.12 19 ARG B C 1
ATOM 1511 O O . ARG B 1 19 ? 10.891 10.438 16.016 1 98.12 19 ARG B O 1
ATOM 1518 N N . LEU B 1 20 ? 10.789 8.516 14.852 1 98.62 20 LEU B N 1
ATOM 1519 C CA . LEU B 1 20 ? 9.742 9.016 13.969 1 98.62 20 LEU B CA 1
ATOM 1520 C C . LEU B 1 20 ? 8.469 9.32 14.758 1 98.62 20 LEU B C 1
ATOM 1522 O O . LEU B 1 20 ? 7.883 10.391 14.602 1 98.62 20 LEU B O 1
ATOM 1526 N N . ARG B 1 21 ? 8.023 8.375 15.602 1 98.38 21 ARG B N 1
ATOM 1527 C CA . ARG B 1 21 ? 6.84 8.609 16.422 1 98.38 21 ARG B CA 1
ATOM 1528 C C . ARG B 1 21 ? 7.02 9.836 17.312 1 98.38 21 ARG B C 1
ATOM 1530 O O . ARG B 1 21 ? 6.102 10.641 17.453 1 98.38 21 ARG B O 1
ATOM 1537 N N . GLY B 1 22 ? 8.164 10 17.875 1 97.81 22 GLY B N 1
ATOM 1538 C CA . GLY B 1 22 ? 8.461 11.18 18.672 1 97.81 22 GLY B CA 1
ATOM 1539 C C . GLY B 1 22 ? 8.344 12.477 17.891 1 97.81 22 GLY B C 1
ATOM 1540 O O . GLY B 1 22 ? 7.75 13.445 18.375 1 97.81 22 GLY B O 1
ATOM 1541 N N . LEU B 1 23 ? 8.93 12.508 16.719 1 98.25 23 LEU B N 1
ATOM 1542 C CA . LEU B 1 23 ? 8.828 13.664 15.844 1 98.25 23 LEU B CA 1
ATOM 1543 C C . LEU B 1 23 ? 7.367 14.008 15.562 1 98.25 23 LEU B C 1
ATOM 1545 O O . LEU B 1 23 ? 6.969 15.172 15.656 1 98.25 23 LEU B O 1
ATOM 1549 N N . LEU B 1 24 ? 6.527 12.992 15.219 1 98.38 24 LEU B N 1
ATOM 1550 C CA . LEU B 1 24 ? 5.137 13.219 14.844 1 98.38 24 LEU B CA 1
ATOM 1551 C C . LEU B 1 24 ? 4.32 13.68 16.047 1 98.38 24 LEU B C 1
ATOM 1553 O O . LEU B 1 24 ? 3.48 14.578 15.922 1 98.38 24 LEU B O 1
ATOM 1557 N N . ASP B 1 25 ? 4.621 13.086 17.234 1 97.5 25 ASP B N 1
ATOM 1558 C CA . ASP B 1 25 ? 3.951 13.531 18.453 1 97.5 25 ASP B CA 1
ATOM 1559 C C . ASP B 1 25 ? 4.223 15.008 18.734 1 97.5 25 ASP B C 1
ATOM 1561 O O . ASP B 1 25 ? 3.311 15.758 19.078 1 97.5 25 ASP B O 1
ATOM 1565 N N . GLU B 1 26 ? 5.414 15.391 18.531 1 96.56 26 GLU B N 1
ATOM 1566 C CA . GLU B 1 26 ? 5.797 16.781 18.781 1 96.56 26 GLU B CA 1
ATOM 1567 C C . GLU B 1 26 ? 5.191 17.719 17.719 1 96.56 26 GLU B C 1
ATOM 1569 O O . GLU B 1 26 ? 4.641 18.766 18.062 1 96.56 26 GLU B O 1
ATOM 1574 N N . ALA B 1 27 ? 5.312 17.344 16.5 1 96.44 27 ALA B N 1
ATOM 1575 C CA . ALA B 1 27 ? 4.875 18.203 15.391 1 96.44 27 ALA B CA 1
ATOM 1576 C C . ALA B 1 27 ? 3.359 18.391 15.422 1 96.44 27 ALA B C 1
ATOM 1578 O O . ALA B 1 27 ? 2.861 19.469 15.07 1 96.44 27 ALA B O 1
ATOM 1579 N N . PHE B 1 28 ? 2.598 17.344 15.836 1 95.31 28 PHE B N 1
ATOM 1580 C CA . PHE B 1 28 ? 1.142 17.406 15.797 1 95.31 28 PHE B CA 1
ATOM 1581 C C . PHE B 1 28 ? 0.581 17.797 17.156 1 95.31 28 PHE B C 1
ATOM 1583 O O . PHE B 1 28 ? -0.637 17.859 17.344 1 95.31 28 PHE B O 1
ATOM 1590 N N . ALA B 1 29 ? 1.396 18.109 18.125 1 91.75 29 ALA B N 1
ATOM 1591 C CA . ALA B 1 29 ? 1.078 18.734 19.406 1 91.75 29 ALA B CA 1
ATOM 1592 C C . ALA B 1 29 ? -0.013 17.953 20.141 1 91.75 29 ALA B C 1
ATOM 1594 O O . ALA B 1 29 ? -0.995 18.531 20.594 1 91.75 29 ALA B O 1
ATOM 1595 N N . GLY B 1 30 ? 0.113 16.594 20.172 1 87.62 30 GLY B N 1
ATOM 1596 C CA . GLY B 1 30 ? -0.804 15.758 20.938 1 87.62 30 GLY B CA 1
ATOM 1597 C C . GLY B 1 30 ? -2.029 15.336 20.156 1 87.62 30 GLY B C 1
ATOM 1598 O O . GLY B 1 30 ? -2.898 14.641 20.672 1 87.62 30 GLY B O 1
ATOM 1599 N N . HIS B 1 31 ? -2.162 15.734 18.906 1 90.81 31 HIS B N 1
ATOM 1600 C CA . HIS B 1 31 ? -3.314 15.391 18.078 1 90.81 31 HIS B CA 1
ATOM 1601 C C . HIS B 1 31 ? -2.98 14.258 17.109 1 90.81 31 HIS B C 1
ATOM 1603 O O . HIS B 1 31 ? -3.615 14.125 16.062 1 90.81 31 HIS B O 1
ATOM 1609 N N . PHE B 1 32 ? -2.014 13.547 17.406 1 96.19 32 PHE B N 1
ATOM 1610 C CA . PHE B 1 32 ? -1.572 12.391 16.641 1 96.19 32 PHE B CA 1
ATOM 1611 C C . PHE B 1 32 ? -1.741 11.109 17.453 1 96.19 32 PHE B C 1
ATOM 1613 O O . PHE B 1 32 ? -0.874 10.758 18.25 1 96.19 32 PHE B O 1
ATOM 1620 N N . ASP B 1 33 ? -2.82 10.328 17.188 1 97.25 33 ASP B N 1
ATOM 1621 C CA . ASP B 1 33 ? -3.141 9.172 18.016 1 97.25 33 ASP B CA 1
ATOM 1622 C C . ASP B 1 33 ? -2.652 7.875 17.375 1 97.25 33 ASP B C 1
ATOM 1624 O O . ASP B 1 33 ? -1.941 7.906 16.375 1 97.25 33 ASP B O 1
ATOM 1628 N N . ASP B 1 34 ? -2.965 6.754 17.984 1 97.5 34 ASP B N 1
ATOM 1629 C CA . ASP B 1 34 ? -2.439 5.469 17.531 1 97.5 34 ASP B CA 1
ATOM 1630 C C . ASP B 1 34 ? -3.006 5.086 16.172 1 97.5 34 ASP B C 1
ATOM 1632 O O . ASP B 1 34 ? -2.35 4.387 15.391 1 97.5 34 ASP B O 1
ATOM 1636 N N . HIS B 1 35 ? -4.234 5.523 15.836 1 98.06 35 HIS B N 1
ATOM 1637 C CA . HIS B 1 35 ? -4.773 5.281 14.508 1 98.06 35 HIS B CA 1
ATOM 1638 C C . HIS B 1 35 ? -3.994 6.055 13.445 1 98.06 35 HIS B C 1
ATOM 1640 O O . HIS B 1 35 ? -3.705 5.52 12.375 1 98.06 35 HIS B O 1
ATOM 1646 N N . ASP B 1 36 ? -3.643 7.316 13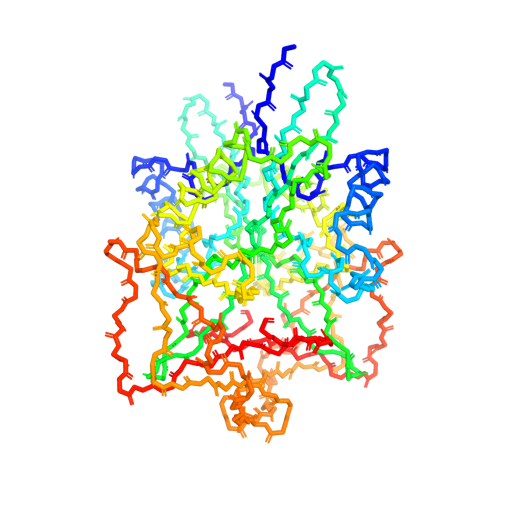.789 1 98.12 36 ASP B N 1
ATOM 1647 C CA . ASP B 1 36 ? -2.824 8.109 12.875 1 98.12 36 ASP B CA 1
ATOM 1648 C C . ASP B 1 36 ? -1.494 7.41 12.586 1 98.12 36 ASP B C 1
ATOM 1650 O O . ASP B 1 36 ? -1.06 7.34 11.438 1 98.12 36 ASP B O 1
ATOM 1654 N N . TRP B 1 37 ? -0.897 6.914 13.664 1 98.5 37 TRP B N 1
ATOM 1655 C CA . TRP B 1 37 ? 0.361 6.188 13.516 1 98.5 37 TRP B CA 1
ATOM 1656 C C . TRP B 1 37 ? 0.195 4.988 12.594 1 98.5 37 TRP B C 1
ATOM 1658 O O . TRP B 1 37 ? 0.974 4.809 11.648 1 98.5 37 TRP B O 1
ATOM 1668 N N . GLU B 1 38 ? -0.82 4.238 12.812 1 98.25 38 GLU B N 1
ATOM 1669 C CA . GLU B 1 38 ? -1.096 3.061 11.992 1 98.25 38 GLU B CA 1
ATOM 1670 C C . GLU B 1 38 ? -1.275 3.438 10.523 1 98.25 38 GLU B C 1
ATOM 1672 O O . GLU B 1 38 ? -0.822 2.717 9.633 1 98.25 38 GLU B O 1
ATOM 1677 N N . HIS B 1 39 ? -1.856 4.59 10.258 1 98.5 39 HIS B N 1
ATOM 1678 C CA . HIS B 1 39 ? -2.135 5.047 8.898 1 98.5 39 HIS B CA 1
ATOM 1679 C C . HIS B 1 39 ? -0.845 5.375 8.156 1 98.5 39 HIS B C 1
ATOM 1681 O O . HIS B 1 39 ? -0.83 5.422 6.922 1 98.5 39 HIS B O 1
ATOM 1687 N N . THR B 1 40 ? 0.231 5.625 8.875 1 98.56 40 THR B N 1
ATOM 1688 C CA . THR B 1 40 ? 1.502 6.035 8.289 1 98.56 40 THR B CA 1
ATOM 1689 C C . THR B 1 40 ? 2.297 4.82 7.816 1 98.56 40 THR B C 1
ATOM 1691 O O . THR B 1 40 ? 3.266 4.961 7.066 1 98.56 40 THR B O 1
ATOM 1694 N N . LEU B 1 41 ? 1.889 3.654 8.148 1 98.69 41 LEU B N 1
ATOM 1695 C CA . LEU B 1 41 ? 2.701 2.455 7.973 1 98.69 41 LEU B CA 1
ATOM 1696 C C . LEU B 1 41 ? 2.26 1.678 6.734 1 98.69 41 LEU B C 1
ATOM 1698 O O . LEU B 1 41 ? 1.148 1.872 6.238 1 98.69 41 LEU B O 1
ATOM 1702 N N . GLY B 1 42 ? 3.139 0.833 6.242 1 98.69 42 GLY B N 1
ATOM 1703 C CA . GLY B 1 42 ? 2.826 -0.077 5.152 1 98.69 42 GLY B CA 1
ATOM 1704 C C . GLY B 1 42 ? 3.119 0.508 3.781 1 98.69 42 GLY B C 1
ATOM 1705 O O . GLY B 1 42 ? 2.576 0.047 2.775 1 98.69 42 GLY B O 1
ATOM 1706 N N . GLY B 1 43 ? 3.859 1.533 3.705 1 98.81 43 GLY B N 1
ATOM 1707 C CA . GLY B 1 43 ? 4.258 2.17 2.459 1 98.81 43 GLY B CA 1
ATOM 1708 C C . GLY B 1 43 ? 5.684 2.686 2.48 1 98.81 43 GLY B C 1
ATOM 1709 O O . GLY B 1 43 ? 6.586 2.01 2.979 1 98.81 43 GLY B O 1
ATOM 1710 N N . LEU B 1 44 ? 5.875 3.85 1.868 1 98.94 44 LEU B N 1
ATOM 1711 C CA . LEU B 1 44 ? 7.184 4.492 1.783 1 98.94 44 LEU B CA 1
ATOM 1712 C C . LEU B 1 44 ? 7.211 5.773 2.607 1 98.94 44 LEU B C 1
ATOM 1714 O O . LEU B 1 44 ? 6.281 6.578 2.545 1 98.94 44 LEU B O 1
ATOM 1718 N N . HIS B 1 45 ? 8.266 5.914 3.363 1 98.94 45 HIS B N 1
ATOM 1719 C CA . HIS B 1 45 ? 8.508 7.105 4.168 1 98.94 45 HIS B CA 1
ATOM 1720 C C . HIS B 1 45 ? 9.57 7.996 3.527 1 98.94 45 HIS B C 1
ATOM 1722 O O . HIS B 1 45 ? 10.602 7.504 3.066 1 98.94 45 HIS B O 1
ATOM 1728 N N . VAL B 1 46 ? 9.25 9.227 3.445 1 98.94 46 VAL B N 1
ATOM 1729 C CA . VAL B 1 46 ? 10.234 10.25 3.125 1 98.94 46 VAL B CA 1
ATOM 1730 C C . VAL B 1 46 ? 10.734 10.906 4.41 1 98.94 46 VAL B C 1
ATOM 1732 O O . VAL B 1 46 ? 9.961 11.555 5.125 1 98.94 46 VAL B O 1
ATOM 1735 N N . LEU B 1 47 ? 11.977 10.727 4.688 1 98.88 47 LEU B N 1
ATOM 1736 C CA . LEU B 1 47 ? 12.602 11.242 5.902 1 98.88 47 LEU B CA 1
ATOM 1737 C C . LEU B 1 47 ? 13.641 12.297 5.574 1 98.88 47 LEU B C 1
ATOM 1739 O O . LEU B 1 47 ? 14.414 12.141 4.625 1 98.88 47 LEU B O 1
ATOM 1743 N N . ILE B 1 48 ? 13.633 13.344 6.289 1 98.88 48 ILE B N 1
ATOM 1744 C CA . ILE B 1 48 ? 14.695 14.336 6.188 1 98.88 48 ILE B CA 1
ATOM 1745 C C . ILE B 1 48 ? 15.453 14.422 7.512 1 98.88 48 ILE B C 1
ATOM 1747 O O . ILE B 1 48 ? 14.836 14.578 8.57 1 98.88 48 ILE B O 1
ATOM 1751 N N . THR B 1 49 ? 16.703 14.297 7.465 1 98.5 49 THR B N 1
ATOM 1752 C CA . THR B 1 49 ? 17.562 14.477 8.625 1 98.5 49 THR B CA 1
ATOM 1753 C C . THR B 1 49 ? 18.531 15.648 8.414 1 98.5 49 THR B C 1
ATOM 1755 O O . THR B 1 49 ? 18.984 15.891 7.297 1 98.5 49 THR B O 1
ATOM 1758 N N . VAL B 1 50 ? 18.75 16.406 9.477 1 97.88 50 VAL B N 1
ATOM 1759 C CA . VAL B 1 50 ? 19.781 17.453 9.523 1 97.88 50 VAL B CA 1
ATOM 1760 C C . VAL B 1 50 ? 20.828 17.094 10.586 1 97.88 50 VAL B C 1
ATOM 1762 O O . VAL B 1 50 ? 20.484 16.969 11.766 1 97.88 50 VAL B O 1
ATOM 1765 N N . ASP B 1 51 ? 22.031 16.875 10.109 1 96.81 51 ASP B N 1
ATOM 1766 C CA . ASP B 1 51 ? 23.125 16.5 10.984 1 96.81 51 ASP B CA 1
ATOM 1767 C C . ASP B 1 51 ? 22.75 15.297 11.852 1 96.81 51 ASP B C 1
ATOM 1769 O O . ASP B 1 51 ? 22.938 15.32 13.07 1 96.81 51 ASP B O 1
ATOM 1773 N N . GLY B 1 52 ? 22.016 14.406 11.266 1 95.69 52 GLY B N 1
ATOM 1774 C CA . GLY B 1 52 ? 21.719 13.125 11.891 1 95.69 52 GLY B CA 1
ATOM 1775 C C . GLY B 1 52 ? 20.406 13.133 12.656 1 95.69 52 GLY B C 1
ATOM 1776 O O . GLY B 1 52 ? 19.938 12.078 13.102 1 95.69 52 GLY B O 1
ATOM 1777 N N . THR B 1 53 ? 19.844 14.281 12.797 1 97.44 53 THR B N 1
ATOM 1778 C CA . THR B 1 53 ? 18.594 14.398 13.531 1 97.44 53 THR B CA 1
ATOM 1779 C C . THR B 1 53 ? 17.406 14.422 12.562 1 97.44 53 THR B C 1
ATOM 1781 O O . THR B 1 53 ? 17.375 15.234 11.641 1 97.44 53 THR B O 1
ATOM 1784 N N . MET B 1 54 ? 16.438 13.5 12.734 1 98.44 54 MET B N 1
ATOM 1785 C CA . MET B 1 54 ? 15.234 13.461 11.906 1 98.44 54 MET B CA 1
ATOM 1786 C C . MET B 1 54 ? 14.344 14.656 12.188 1 98.44 54 MET B C 1
ATOM 1788 O O . MET B 1 54 ? 13.875 14.836 13.312 1 98.44 54 MET B O 1
ATOM 1792 N N . ILE B 1 55 ? 14.016 15.484 11.117 1 98.62 55 ILE B N 1
ATOM 1793 C CA . ILE B 1 55 ? 13.328 16.734 11.414 1 98.62 55 ILE B CA 1
ATOM 1794 C C . ILE B 1 55 ? 12.062 16.844 10.578 1 98.62 55 ILE B C 1
ATOM 1796 O O . ILE B 1 55 ? 11.211 17.703 10.828 1 98.62 55 ILE B O 1
ATOM 1800 N N . ALA B 1 56 ? 11.898 15.984 9.57 1 98.88 56 ALA B N 1
ATOM 1801 C CA . ALA B 1 56 ? 10.711 16.047 8.727 1 98.88 56 ALA B CA 1
ATOM 1802 C C . ALA B 1 56 ? 10.328 14.672 8.195 1 98.88 56 ALA B C 1
ATOM 1804 O O . ALA B 1 56 ? 11.164 13.773 8.141 1 98.88 56 ALA B O 1
ATOM 1805 N N . HIS B 1 57 ? 9.062 14.586 7.863 1 98.88 57 HIS B N 1
ATOM 1806 C CA . HIS B 1 57 ? 8.508 13.297 7.461 1 98.88 57 HIS B CA 1
ATOM 1807 C C . HIS B 1 57 ? 7.305 13.484 6.539 1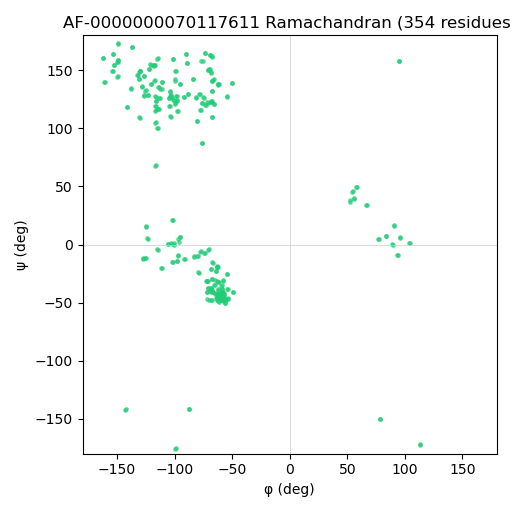 98.88 57 HIS B C 1
ATOM 1809 O O . HIS B 1 57 ? 6.594 14.484 6.633 1 98.88 57 HIS B O 1
ATOM 1815 N N . GLY B 1 58 ? 7.09 12.609 5.68 1 98.88 58 GLY B N 1
ATOM 1816 C CA . GLY B 1 58 ? 5.867 12.234 4.984 1 98.88 58 GLY B CA 1
ATOM 1817 C C . GLY B 1 58 ? 5.855 10.781 4.539 1 98.88 58 GLY B C 1
ATOM 1818 O O . GLY B 1 58 ? 6.914 10.164 4.387 1 98.88 58 GLY B O 1
ATOM 1819 N N . ALA B 1 59 ? 4.691 10.25 4.398 1 98.94 59 ALA B N 1
ATOM 1820 C CA . ALA B 1 59 ? 4.598 8.883 3.893 1 98.94 59 ALA B CA 1
ATOM 1821 C C . ALA B 1 59 ? 3.602 8.797 2.738 1 98.94 59 ALA B C 1
ATOM 1823 O O . ALA B 1 59 ? 2.666 9.594 2.654 1 98.94 59 ALA B O 1
ATOM 1824 N N . VAL B 1 60 ? 3.879 7.891 1.851 1 99 60 VAL B N 1
ATOM 1825 C CA . VAL B 1 60 ? 2.924 7.484 0.825 1 99 60 VAL B CA 1
ATOM 1826 C C . VAL B 1 60 ? 2.508 6.035 1.051 1 99 60 VAL B C 1
ATOM 1828 O O . VAL B 1 60 ? 3.348 5.129 1.023 1 99 60 VAL B O 1
ATOM 1831 N N . VAL B 1 61 ? 1.245 5.816 1.326 1 98.94 61 VAL B N 1
ATOM 1832 C CA . VAL B 1 61 ? 0.71 4.473 1.51 1 98.94 61 VAL B CA 1
ATOM 1833 C C . VAL B 1 61 ? -0.342 4.184 0.442 1 98.94 61 VAL B C 1
ATOM 1835 O O . VAL B 1 61 ? -0.938 5.109 -0.117 1 98.94 61 VAL B O 1
ATOM 1838 N N . ARG B 1 62 ? -0.558 2.941 0.121 1 98.88 62 ARG B N 1
ATOM 1839 C CA . ARG B 1 62 ? -1.554 2.551 -0.871 1 98.88 62 ARG B CA 1
ATOM 1840 C C . ARG B 1 62 ? -2.949 2.506 -0.257 1 98.88 62 ARG B C 1
ATOM 1842 O O . ARG B 1 62 ? -3.143 1.93 0.815 1 98.88 62 ARG B O 1
ATOM 1849 N N . ARG B 1 63 ? -3.898 3.176 -0.821 1 98.69 63 ARG B N 1
ATOM 1850 C CA . ARG B 1 63 ? -5.332 3.07 -0.569 1 98.69 63 ARG B CA 1
ATOM 1851 C C . ARG B 1 63 ? -6.086 2.691 -1.84 1 98.69 63 ARG B C 1
ATOM 1853 O O . ARG B 1 63 ? -5.543 2.791 -2.941 1 98.69 63 ARG B O 1
ATOM 1860 N N . HIS B 1 64 ? -7.203 2.092 -1.667 1 98.12 64 HIS B N 1
ATOM 1861 C CA . HIS B 1 64 ? -8.141 1.851 -2.76 1 98.12 64 HIS B CA 1
ATOM 1862 C C . HIS B 1 64 ? -9.312 2.824 -2.707 1 98.12 64 HIS B C 1
ATOM 1864 O O . HIS B 1 64 ? -10.164 2.73 -1.823 1 98.12 64 HIS B O 1
ATOM 1870 N N . LEU B 1 65 ? -9.32 3.693 -3.639 1 98.62 65 LEU B N 1
ATOM 1871 C CA . LEU B 1 65 ? -10.461 4.594 -3.73 1 98.62 65 LEU B CA 1
ATOM 1872 C C . LEU B 1 65 ? -11.445 4.121 -4.801 1 98.62 65 LEU B C 1
ATOM 1874 O O . LEU B 1 65 ? -11.031 3.559 -5.816 1 98.62 65 LEU B O 1
ATOM 1878 N N . LEU B 1 66 ? -12.711 4.27 -4.543 1 98.38 66 LEU B N 1
ATOM 1879 C CA . LEU B 1 66 ? -13.773 3.967 -5.5 1 98.38 66 LEU B CA 1
ATOM 1880 C C . LEU B 1 66 ? -14.312 5.242 -6.137 1 98.38 66 LEU B C 1
ATOM 1882 O O . LEU B 1 66 ? -14.664 6.191 -5.434 1 98.38 66 LEU B O 1
ATOM 1886 N N . HIS B 1 67 ? -14.297 5.305 -7.406 1 98.38 67 HIS B N 1
ATOM 1887 C CA . HIS B 1 67 ? -14.797 6.434 -8.18 1 98.38 67 HIS B CA 1
ATOM 1888 C C . HIS B 1 67 ? -15.508 5.961 -9.445 1 98.38 67 HIS B C 1
ATOM 1890 O O . HIS B 1 67 ? -14.93 5.238 -10.258 1 98.38 67 HIS B O 1
ATOM 1896 N N . ARG B 1 68 ? -16.766 6.266 -9.531 1 97.06 68 ARG B N 1
ATOM 1897 C CA . ARG B 1 68 ? -17.594 5.906 -10.68 1 97.06 68 ARG B CA 1
ATOM 1898 C C . ARG B 1 68 ? -17.562 4.402 -10.93 1 97.06 68 ARG B C 1
ATOM 1900 O O . ARG B 1 68 ? -17.406 3.963 -12.07 1 97.06 68 ARG B O 1
ATOM 1907 N N . GLY B 1 69 ? -17.578 3.717 -9.898 1 95.38 69 GLY B N 1
ATOM 1908 C CA . GLY B 1 69 ? -17.719 2.27 -9.969 1 95.38 69 GLY B CA 1
ATOM 1909 C C . GLY B 1 69 ? -16.391 1.561 -10.211 1 95.38 69 GLY B C 1
ATOM 1910 O O . GLY B 1 69 ? -16.359 0.335 -10.344 1 95.38 69 GLY B O 1
ATOM 1911 N N . ARG B 1 70 ? -15.312 2.312 -10.172 1 96.88 70 ARG B N 1
ATOM 1912 C CA . ARG B 1 70 ? -14 1.736 -10.438 1 96.88 70 ARG B CA 1
ATOM 1913 C C . ARG B 1 70 ? -13.07 1.919 -9.242 1 96.88 70 ARG B C 1
ATOM 1915 O O . ARG B 1 70 ? -13.086 2.969 -8.594 1 96.88 70 ARG B O 1
ATOM 1922 N N . SER B 1 71 ? -12.328 0.865 -8.953 1 97.81 71 SER B N 1
ATOM 1923 C CA . SER B 1 71 ? -11.289 0.965 -7.926 1 97.81 71 SER B CA 1
ATOM 1924 C C . SER B 1 71 ? -10.047 1.664 -8.469 1 97.81 71 SER B C 1
ATOM 1926 O O . SER B 1 71 ? -9.539 1.303 -9.523 1 97.81 71 SER B O 1
ATOM 1928 N N . VAL B 1 72 ? -9.57 2.637 -7.766 1 98.56 72 VAL B N 1
ATOM 1929 C CA . VAL B 1 72 ? -8.422 3.439 -8.188 1 98.56 72 VAL B CA 1
ATOM 1930 C C . VAL B 1 72 ? -7.266 3.238 -7.211 1 98.56 72 VAL B C 1
ATOM 1932 O O . VAL B 1 72 ? -7.422 3.441 -6.004 1 98.56 72 VAL B O 1
ATOM 1935 N N . ARG B 1 73 ? -6.094 2.803 -7.715 1 98.75 73 ARG B N 1
ATOM 1936 C CA . ARG B 1 73 ? -4.871 2.689 -6.926 1 98.75 73 ARG B CA 1
ATOM 1937 C C . ARG B 1 73 ? -4.355 4.066 -6.516 1 98.75 73 ARG B C 1
ATOM 1939 O O . ARG B 1 73 ? -3.816 4.805 -7.344 1 98.75 73 ARG B O 1
ATOM 1946 N N . CYS B 1 74 ? -4.461 4.371 -5.246 1 98.94 74 CYS B N 1
ATOM 1947 C CA . CYS B 1 74 ? -4.168 5.715 -4.762 1 98.94 74 CYS B CA 1
ATOM 1948 C C . CYS B 1 74 ? -2.928 5.723 -3.879 1 98.94 74 CYS B C 1
ATOM 1950 O O . CYS B 1 74 ? -2.791 4.879 -2.988 1 98.94 74 CYS B O 1
ATOM 1952 N N . GLY B 1 75 ? -1.996 6.555 -4.203 1 98.94 75 GLY B N 1
ATOM 1953 C CA . GLY B 1 75 ? -0.977 6.926 -3.236 1 98.94 75 GLY B CA 1
ATOM 1954 C C . GLY B 1 75 ? -1.44 7.992 -2.262 1 98.94 75 GLY B C 1
ATOM 1955 O O . GLY B 1 75 ? -1.608 9.156 -2.639 1 98.94 75 GLY B O 1
ATOM 1956 N N . TYR B 1 76 ? -1.702 7.637 -1.059 1 98.94 76 TYR B N 1
ATOM 1957 C CA . TYR B 1 76 ? -2.244 8.531 -0.04 1 98.94 76 TYR B CA 1
ATOM 1958 C C . TYR B 1 76 ? -1.139 9.062 0.862 1 98.94 76 TYR B C 1
ATOM 1960 O O . TYR B 1 76 ? -0.322 8.297 1.375 1 98.94 76 TYR B O 1
ATOM 1968 N N . VAL B 1 77 ? -1.116 10.352 0.982 1 98.94 77 VAL B N 1
ATOM 1969 C CA . VAL B 1 77 ? -0.062 10.984 1.768 1 98.94 77 VAL B CA 1
ATOM 1970 C C . VAL B 1 77 ? -0.491 11.078 3.23 1 98.94 77 VAL B C 1
ATOM 1972 O O . VAL B 1 77 ? -1.595 11.539 3.531 1 98.94 77 VAL B O 1
ATOM 1975 N N . GLU B 1 78 ? 0.373 10.633 4.082 1 98.75 78 GLU B N 1
ATOM 1976 C CA . GLU B 1 78 ? 0.107 10.625 5.516 1 98.75 78 GLU B CA 1
ATOM 1977 C C . GLU B 1 78 ? 1.223 11.328 6.289 1 98.75 78 GLU B C 1
ATOM 1979 O O . GLU B 1 78 ? 2.395 11.234 5.918 1 98.75 78 GLU B O 1
ATOM 1984 N N . ALA B 1 79 ? 0.875 12.016 7.359 1 98.44 79 ALA B N 1
ATOM 1985 C CA . ALA B 1 79 ? 1.765 12.445 8.438 1 98.44 79 ALA B CA 1
ATOM 1986 C C . ALA B 1 79 ? 2.898 13.312 7.895 1 98.44 79 ALA B C 1
ATOM 1988 O O . ALA B 1 79 ? 4.07 13.055 8.18 1 98.44 79 ALA B O 1
ATOM 1989 N N . VAL B 1 80 ? 2.535 14.281 7.113 1 98.56 80 VAL B N 1
ATOM 1990 C CA . VAL B 1 80 ? 3.518 15.289 6.723 1 98.56 80 VAL B CA 1
ATOM 1991 C C . VAL B 1 80 ? 3.807 16.203 7.906 1 98.56 80 VAL B C 1
ATOM 1993 O O . VAL B 1 80 ? 2.902 16.875 8.422 1 98.56 80 VAL B O 1
ATOM 1996 N N . ALA B 1 81 ? 5.02 16.219 8.281 1 97.88 81 ALA B N 1
ATOM 1997 C CA . ALA B 1 81 ? 5.379 16.984 9.477 1 97.88 81 ALA B CA 1
ATOM 1998 C C . ALA B 1 81 ? 6.805 17.516 9.375 1 97.88 81 ALA B C 1
ATOM 2000 O O . ALA B 1 81 ? 7.684 16.859 8.812 1 97.88 81 ALA B O 1
ATOM 2001 N N . VAL B 1 82 ? 7.012 18.641 9.883 1 98 82 VAL B N 1
ATOM 2002 C CA . VAL B 1 82 ? 8.32 19.25 10.102 1 98 82 VAL B CA 1
ATOM 2003 C C . VAL B 1 82 ? 8.469 19.656 11.57 1 98 82 VAL B C 1
ATOM 2005 O O . VAL B 1 82 ? 7.543 20.219 12.156 1 98 82 VAL B O 1
ATOM 2008 N N . HIS B 1 83 ? 9.578 19.297 12.141 1 97.69 83 HIS B N 1
ATOM 2009 C CA . HIS B 1 83 ? 9.836 19.719 13.516 1 97.69 83 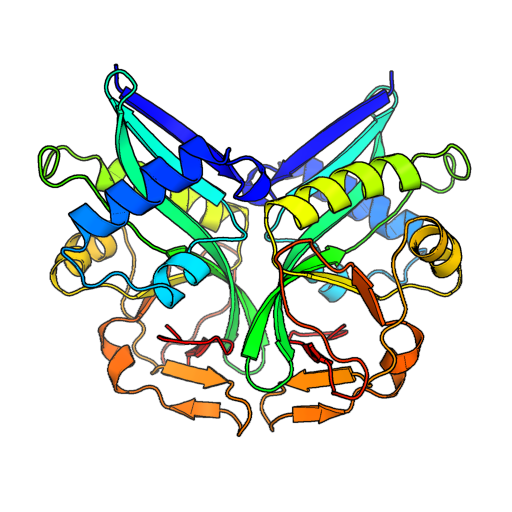HIS B CA 1
ATOM 2010 C C . HIS B 1 83 ? 9.617 21.219 13.672 1 97.69 83 HIS B C 1
ATOM 2012 O O . HIS B 1 83 ? 10.062 22 12.844 1 97.69 83 HIS B O 1
ATOM 2018 N N . PRO B 1 84 ? 9.008 21.578 14.773 1 95.5 84 PRO B N 1
ATOM 2019 C CA . PRO B 1 84 ? 8.641 22.984 14.945 1 95.5 84 PRO B CA 1
ATOM 2020 C C . PRO B 1 84 ? 9.844 23.922 14.859 1 95.5 84 PRO B C 1
ATOM 2022 O O . PRO B 1 84 ? 9.734 25.031 14.297 1 95.5 84 PRO B O 1
ATOM 2025 N N . ALA B 1 85 ? 10.969 23.547 15.219 1 95.44 85 ALA B N 1
ATOM 2026 C CA . ALA B 1 85 ? 12.172 24.375 15.25 1 95.44 85 ALA B CA 1
ATOM 2027 C C . ALA B 1 85 ? 12.758 24.547 13.844 1 95.44 85 ALA B C 1
ATOM 2029 O O . ALA B 1 85 ? 13.656 25.359 13.641 1 95.44 85 ALA B O 1
ATOM 2030 N N . HIS B 1 86 ? 12.211 23.859 12.891 1 95.88 86 HIS B N 1
ATOM 2031 C CA . HIS B 1 86 ? 12.805 23.859 11.555 1 95.88 86 HIS B CA 1
ATOM 2032 C C . HIS B 1 86 ? 11.789 24.281 10.5 1 95.88 86 HIS B C 1
ATOM 2034 O O . HIS B 1 86 ? 12.008 24.062 9.305 1 95.88 86 HIS B O 1
ATOM 2040 N N . ARG B 1 87 ? 10.703 24.859 10.906 1 93.88 87 ARG B N 1
ATOM 2041 C CA . ARG B 1 87 ? 9.641 25.203 9.969 1 93.88 87 ARG B CA 1
ATOM 2042 C C . ARG B 1 87 ? 10.008 26.453 9.164 1 93.88 87 ARG B C 1
ATOM 2044 O O . ARG B 1 87 ? 10.953 27.156 9.5 1 93.88 87 ARG B O 1
ATOM 2051 N N . ARG B 1 88 ? 9.383 26.547 8.07 1 93.94 88 ARG B N 1
ATOM 2052 C CA . ARG B 1 88 ? 9.523 27.688 7.168 1 93.94 88 ARG B CA 1
ATOM 2053 C C . ARG B 1 88 ? 10.922 27.734 6.562 1 93.94 88 ARG B C 1
ATOM 2055 O O . ARG B 1 88 ? 11.516 28.797 6.441 1 93.94 88 ARG B O 1
ATOM 2062 N N . ARG B 1 89 ? 11.461 26.562 6.34 1 94.88 89 ARG B N 1
ATOM 2063 C CA . ARG B 1 89 ? 12.773 26.438 5.723 1 94.88 89 ARG B CA 1
ATOM 2064 C C . ARG B 1 89 ? 12.719 25.578 4.469 1 94.88 89 ARG B C 1
ATOM 2066 O O . ARG B 1 89 ? 13.75 25.172 3.939 1 94.88 89 ARG B O 1
ATOM 2073 N N . GLY B 1 90 ? 11.516 25.172 4.066 1 96.31 90 GLY B N 1
ATOM 2074 C CA . GLY B 1 90 ? 11.352 24.484 2.799 1 96.31 90 GLY B CA 1
ATOM 2075 C C . GLY B 1 90 ? 11.352 22.969 2.943 1 96.31 90 GLY B C 1
ATOM 2076 O O . GLY B 1 90 ? 11.328 22.25 1.945 1 96.31 90 GLY B O 1
ATOM 2077 N N . PHE B 1 91 ? 11.367 22.422 4.133 1 98.12 91 PHE B N 1
ATOM 2078 C CA . PHE B 1 91 ? 11.477 20.984 4.34 1 98.12 91 PHE B CA 1
ATOM 2079 C C . PHE B 1 91 ? 10.188 20.281 3.92 1 98.12 91 PHE B C 1
ATOM 2081 O O . PHE B 1 91 ? 10.227 19.172 3.369 1 98.12 91 PHE B O 1
ATOM 2088 N N . ALA B 1 92 ? 9.062 20.906 4.172 1 98.12 92 ALA B N 1
ATOM 2089 C CA . ALA B 1 92 ? 7.805 20.312 3.719 1 98.12 92 ALA B CA 1
ATOM 2090 C C . ALA B 1 92 ? 7.762 20.203 2.197 1 98.12 92 ALA B C 1
ATOM 2092 O O . ALA B 1 92 ? 7.27 19.219 1.65 1 98.12 92 ALA B O 1
ATOM 2093 N N . THR B 1 93 ? 8.289 21.219 1.565 1 98.12 93 THR B N 1
ATOM 2094 C CA . THR B 1 93 ? 8.383 21.188 0.11 1 98.12 93 THR B CA 1
ATOM 2095 C C . THR B 1 93 ? 9.242 20.031 -0.362 1 98.12 93 THR B C 1
ATOM 2097 O O . THR B 1 93 ? 8.883 19.328 -1.318 1 98.12 93 THR B O 1
ATOM 2100 N N . ALA B 1 94 ? 10.375 19.812 0.268 1 98.56 94 ALA B N 1
ATOM 2101 C CA . ALA B 1 94 ? 11.266 18.703 -0.088 1 98.56 94 ALA B CA 1
ATOM 2102 C C . ALA B 1 94 ? 10.578 17.359 0.121 1 98.56 94 ALA B C 1
ATOM 2104 O O . ALA B 1 94 ? 10.695 16.469 -0.716 1 98.56 94 ALA B O 1
ATOM 2105 N N . VAL B 1 95 ? 9.859 17.188 1.231 1 98.75 95 VAL B N 1
ATOM 2106 C CA . VAL B 1 95 ? 9.102 15.977 1.519 1 98.75 95 VAL B CA 1
ATOM 2107 C C . VAL B 1 95 ? 8.086 15.727 0.413 1 98.75 95 VAL B C 1
ATOM 2109 O O . VAL B 1 95 ? 8.023 14.633 -0.153 1 98.75 95 VAL B O 1
ATOM 2112 N N . MET B 1 96 ? 7.344 16.766 0.061 1 98.81 96 MET B N 1
ATOM 2113 C CA . MET B 1 96 ? 6.254 16.594 -0.898 1 98.81 96 MET B CA 1
ATOM 2114 C C . MET B 1 96 ? 6.801 16.375 -2.305 1 98.81 96 MET B C 1
ATOM 2116 O O . MET B 1 96 ? 6.199 15.641 -3.098 1 98.81 96 MET B O 1
ATOM 2120 N N . THR B 1 97 ? 7.938 16.938 -2.641 1 98.88 97 THR B N 1
ATOM 2121 C CA . THR B 1 97 ? 8.562 16.672 -3.934 1 98.88 97 THR B CA 1
ATOM 2122 C C . THR B 1 97 ? 8.797 15.18 -4.125 1 98.88 97 THR B C 1
ATOM 2124 O O . THR B 1 97 ? 8.445 14.617 -5.16 1 98.88 97 THR B O 1
ATOM 2127 N N . GLU B 1 98 ? 9.336 14.57 -3.109 1 98.94 98 GLU B N 1
ATOM 2128 C CA . GLU B 1 98 ? 9.602 13.141 -3.197 1 98.94 98 GLU B CA 1
ATOM 2129 C C . GLU B 1 98 ? 8.312 12.328 -3.145 1 98.94 98 GLU B C 1
ATOM 2131 O O . GLU B 1 98 ? 8.148 11.359 -3.883 1 98.94 98 GLU B O 1
ATOM 2136 N N . ALA B 1 99 ? 7.359 12.719 -2.264 1 98.94 99 ALA B N 1
ATOM 2137 C CA . ALA B 1 99 ? 6.074 12.023 -2.188 1 98.94 99 ALA B CA 1
ATOM 2138 C C . ALA B 1 99 ? 5.352 12.062 -3.529 1 98.94 99 ALA B C 1
ATOM 2140 O O . ALA B 1 99 ? 4.781 11.055 -3.961 1 98.94 99 ALA B O 1
ATOM 2141 N N . GLU B 1 100 ? 5.406 13.195 -4.176 1 98.94 100 GLU B N 1
ATOM 2142 C CA . GLU B 1 100 ? 4.746 13.367 -5.465 1 98.94 100 GLU B CA 1
ATOM 2143 C C . GLU B 1 100 ? 5.422 12.539 -6.551 1 98.94 100 GLU B C 1
ATOM 2145 O O . GLU B 1 100 ? 4.75 11.984 -7.426 1 98.94 100 GLU B O 1
ATOM 2150 N N . ARG B 1 101 ? 6.734 12.43 -6.516 1 98.88 101 ARG B N 1
ATOM 2151 C CA . ARG B 1 101 ? 7.426 11.531 -7.434 1 98.88 101 ARG B CA 1
ATOM 2152 C C . ARG B 1 101 ? 6.965 10.094 -7.25 1 98.88 101 ARG B C 1
ATOM 2154 O O . ARG B 1 101 ? 6.699 9.391 -8.227 1 98.88 101 ARG B O 1
ATOM 2161 N N . ILE B 1 102 ? 6.891 9.633 -6.016 1 98.94 102 ILE B N 1
ATOM 2162 C CA . ILE B 1 102 ? 6.434 8.289 -5.691 1 98.94 102 ILE B CA 1
ATOM 2163 C C . ILE B 1 102 ? 5.027 8.07 -6.246 1 98.94 102 ILE B C 1
ATOM 2165 O O . ILE B 1 102 ? 4.746 7.039 -6.859 1 98.94 102 ILE B O 1
ATOM 2169 N N . ILE B 1 103 ? 4.145 9.07 -6.082 1 98.94 103 ILE B N 1
ATOM 2170 C CA . ILE B 1 103 ? 2.756 8.984 -6.52 1 98.94 103 ILE B CA 1
ATOM 2171 C C . ILE B 1 103 ? 2.697 8.953 -8.047 1 98.94 103 ILE B C 1
ATOM 2173 O O . ILE B 1 103 ? 2.08 8.055 -8.633 1 98.94 103 ILE B O 1
ATOM 2177 N N . ASP B 1 104 ? 3.398 9.836 -8.711 1 98.69 104 ASP B N 1
ATOM 2178 C CA . ASP B 1 104 ? 3.326 10.008 -10.164 1 98.69 104 ASP B CA 1
ATOM 2179 C C . ASP B 1 104 ? 3.814 8.758 -10.891 1 98.69 104 ASP B C 1
ATOM 2181 O O . ASP B 1 104 ? 3.381 8.469 -12.008 1 98.69 104 ASP B O 1
ATOM 2185 N N . HIS B 1 105 ? 4.609 7.984 -10.219 1 98.56 105 HIS B N 1
ATOM 2186 C CA . HIS B 1 105 ? 5.219 6.859 -10.914 1 98.56 105 HIS B CA 1
ATOM 2187 C C . HIS B 1 105 ? 4.727 5.527 -10.352 1 98.56 105 HIS B C 1
ATOM 2189 O O . HIS B 1 105 ? 5.055 4.465 -10.891 1 98.56 105 HIS B O 1
ATOM 2195 N N . GLY B 1 106 ? 3.957 5.613 -9.32 1 98.69 106 GLY B N 1
ATOM 2196 C CA . GLY B 1 106 ? 3.568 4.359 -8.703 1 98.69 106 GLY B CA 1
ATOM 2197 C C . GLY B 1 106 ? 2.066 4.191 -8.578 1 98.69 106 GLY B C 1
ATOM 2198 O O . GLY B 1 106 ? 1.58 3.102 -8.266 1 98.69 106 GLY B O 1
ATOM 2199 N N . TYR B 1 107 ? 1.333 5.234 -8.805 1 98.81 107 TYR B N 1
ATOM 2200 C CA . TYR B 1 107 ? -0.094 5.207 -8.508 1 98.81 107 TYR B CA 1
ATOM 2201 C C . TYR B 1 107 ? -0.898 5.848 -9.633 1 98.81 107 TYR B C 1
ATOM 2203 O O . TYR B 1 107 ? -0.327 6.395 -10.578 1 98.81 107 TYR B O 1
ATOM 2211 N N . ALA B 1 108 ? -2.201 5.68 -9.539 1 98.75 108 ALA B N 1
ATOM 2212 C CA . ALA B 1 108 ? -3.102 6.215 -10.555 1 98.75 108 ALA B CA 1
ATOM 2213 C C . ALA B 1 108 ? -3.697 7.547 -10.117 1 98.75 108 ALA B C 1
ATOM 2215 O O . ALA B 1 108 ? -4.258 8.281 -10.938 1 98.75 108 ALA B O 1
ATOM 2216 N N . LEU B 1 109 ? -3.561 7.867 -8.828 1 98.75 109 LEU B N 1
ATOM 2217 C CA . LEU B 1 109 ? -4.086 9.062 -8.188 1 98.75 109 LEU B CA 1
ATOM 2218 C C . LEU B 1 109 ? -3.363 9.336 -6.871 1 98.75 109 LEU B C 1
ATOM 2220 O O . LEU B 1 109 ? -3.002 8.398 -6.152 1 98.75 109 LEU B O 1
ATOM 2224 N N . GLY B 1 110 ? -3.09 10.539 -6.609 1 98.94 110 GLY B N 1
ATOM 2225 C CA . GLY B 1 110 ? -2.719 10.93 -5.258 1 98.94 110 GLY B CA 1
ATOM 2226 C C . GLY B 1 110 ? -3.869 11.523 -4.473 1 98.94 110 GLY B C 1
ATOM 2227 O O . GLY B 1 110 ? -4.758 12.156 -5.043 1 98.94 110 GLY B O 1
ATOM 2228 N N . ALA B 1 111 ? -3.891 11.359 -3.203 1 98.94 111 ALA B N 1
ATOM 2229 C CA . ALA B 1 111 ? -4.871 12.008 -2.332 1 98.94 111 ALA B CA 1
ATOM 2230 C C . ALA B 1 111 ? -4.277 12.289 -0.956 1 98.94 111 ALA B C 1
ATOM 2232 O O . ALA B 1 111 ? -3.246 11.727 -0.587 1 98.94 111 ALA B O 1
ATOM 2233 N N . LEU B 1 112 ? -4.836 13.172 -0.27 1 98.88 112 LEU B N 1
ATOM 2234 C CA . LEU B 1 112 ? -4.52 13.5 1.116 1 98.88 112 LEU B CA 1
ATOM 2235 C C . LEU B 1 112 ? -5.648 14.297 1.756 1 98.88 112 LEU B C 1
ATOM 2237 O O . LEU B 1 112 ? -6.547 14.781 1.061 1 98.88 112 LEU B O 1
ATOM 2241 N N . SER B 1 113 ? -5.691 14.312 3.072 1 98.5 113 SER B N 1
ATOM 2242 C CA . SER B 1 113 ? -6.543 15.219 3.834 1 98.5 113 SER B CA 1
ATOM 2243 C C . SER B 1 113 ? -5.73 16.359 4.449 1 98.5 113 SER B C 1
ATOM 2245 O O . SER B 1 113 ? -4.836 16.109 5.262 1 98.5 113 SER B O 1
ATOM 2247 N N . ALA B 1 114 ? -6.039 17.516 4.086 1 97.31 114 ALA B N 1
ATOM 2248 C CA . ALA B 1 114 ? -5.234 18.672 4.496 1 97.31 114 ALA B CA 1
ATOM 2249 C C . ALA B 1 114 ? -5.816 19.328 5.746 1 97.31 114 ALA B C 1
ATOM 2251 O O . ALA B 1 114 ? -7.031 19.484 5.867 1 97.31 114 ALA B O 1
ATOM 2252 N N . SER B 1 115 ? -4.93 19.688 6.633 1 93 115 SER B N 1
ATOM 2253 C CA . SER B 1 115 ? -5.336 20.656 7.66 1 93 115 SER B CA 1
ATOM 2254 C C . SER B 1 115 ? -5.461 22.062 7.082 1 93 115 SER B C 1
ATOM 2256 O O . SER B 1 115 ? -4.961 22.328 5.992 1 93 115 SER B O 1
ATOM 2258 N N . ALA B 1 116 ? -6.113 22.922 7.84 1 91.12 116 ALA B N 1
ATOM 2259 C CA . ALA B 1 116 ? -6.219 24.312 7.41 1 91.12 116 ALA B CA 1
ATOM 2260 C C . ALA B 1 116 ? -4.84 24.938 7.23 1 91.12 116 ALA B C 1
ATOM 2262 O O . ALA B 1 116 ? -4.594 25.641 6.246 1 91.12 116 ALA B O 1
ATOM 2263 N N . ALA B 1 117 ? -3.961 24.578 8.109 1 86.69 117 ALA B N 1
ATOM 2264 C CA . ALA B 1 117 ? -2.615 25.156 8.102 1 86.69 117 ALA B CA 1
ATOM 2265 C C . ALA B 1 117 ? -1.802 24.625 6.922 1 86.69 117 ALA B C 1
ATOM 2267 O O . ALA B 1 117 ? -0.953 25.328 6.379 1 86.69 117 ALA B O 1
ATOM 2268 N N . GLY B 1 118 ? -2.084 23.406 6.527 1 92.56 118 GLY B N 1
ATOM 2269 C CA . GLY B 1 118 ? -1.29 22.781 5.484 1 92.56 118 GLY B CA 1
ATOM 2270 C C . GLY B 1 118 ? -1.844 23.016 4.09 1 92.56 118 GLY B C 1
ATOM 2271 O O . GLY B 1 118 ? -1.14 22.812 3.096 1 92.56 118 GLY B O 1
ATOM 2272 N N . ARG B 1 119 ? -3.043 23.5 3.973 1 95.62 119 ARG B N 1
ATOM 2273 C CA . ARG B 1 119 ? -3.77 23.578 2.711 1 95.62 119 ARG B CA 1
ATOM 2274 C C . ARG B 1 119 ? -3.008 24.406 1.688 1 95.62 119 ARG B C 1
ATOM 2276 O O . ARG B 1 119 ? -2.91 24.031 0.519 1 95.62 119 ARG B O 1
ATOM 2283 N N . ALA B 1 120 ? -2.494 25.484 2.107 1 95.5 120 ALA B N 1
ATOM 2284 C CA . ALA B 1 120 ? -1.813 26.406 1.202 1 95.5 120 ALA B CA 1
ATOM 2285 C C . ALA B 1 120 ? -0.625 25.734 0.525 1 95.5 120 ALA B C 1
ATOM 2287 O O . ALA B 1 120 ? -0.371 25.953 -0.662 1 95.5 120 ALA B O 1
ATOM 2288 N N . LEU B 1 121 ? 0.126 24.969 1.254 1 96.5 121 LEU B N 1
ATOM 2289 C CA . LEU B 1 121 ? 1.256 24.234 0.694 1 96.5 121 LEU B CA 1
ATOM 2290 C C . LEU B 1 121 ? 0.807 23.344 -0.455 1 96.5 121 LEU B C 1
ATOM 2292 O O . LEU B 1 121 ? 1.381 23.391 -1.546 1 96.5 121 LEU B O 1
ATOM 2296 N N . TYR B 1 122 ? -0.219 22.547 -0.274 1 98.31 122 TYR B N 1
ATOM 2297 C CA . TYR B 1 122 ? -0.663 21.547 -1.25 1 98.31 122 TYR B CA 1
ATOM 2298 C C . TYR B 1 122 ? -1.246 22.234 -2.484 1 98.31 122 TYR B C 1
ATOM 2300 O O . TYR B 1 122 ? -0.986 21.812 -3.613 1 98.31 122 TYR B O 1
ATOM 2308 N N . VAL B 1 123 ? -2.02 23.328 -2.225 1 97.75 123 VAL B N 1
ATOM 2309 C CA . VAL B 1 123 ? -2.592 24.062 -3.342 1 9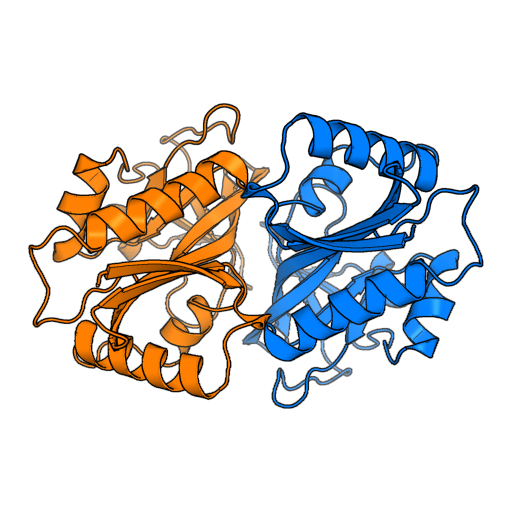7.75 123 VAL B CA 1
ATOM 2310 C C . VAL B 1 123 ? -1.472 24.625 -4.219 1 97.75 123 VAL B C 1
ATOM 2312 O O . VAL B 1 123 ? -1.526 24.516 -5.445 1 97.75 123 VAL B O 1
ATOM 2315 N N . SER B 1 124 ? -0.485 25.188 -3.668 1 97.5 124 SER B N 1
ATOM 2316 C CA . SER B 1 124 ? 0.628 25.781 -4.402 1 97.5 124 SER B CA 1
ATOM 2317 C C . SER B 1 124 ? 1.376 24.719 -5.215 1 97.5 124 SER B C 1
ATOM 2319 O O . SER B 1 124 ? 2.096 25.047 -6.16 1 97.5 124 SER B O 1
ATOM 2321 N N . ARG B 1 125 ? 1.212 23.516 -4.883 1 97.88 125 ARG B N 1
ATOM 2322 C CA . ARG B 1 125 ? 1.929 22.438 -5.551 1 97.88 125 ARG B CA 1
ATOM 2323 C C . ARG B 1 125 ? 1.024 21.703 -6.539 1 97.88 125 ARG B C 1
ATOM 2325 O O . ARG B 1 125 ? 1.387 20.641 -7.055 1 97.88 125 ARG B O 1
ATOM 2332 N N . GLY B 1 126 ? -0.182 22.141 -6.648 1 97.69 126 GLY B N 1
ATOM 2333 C CA . GLY B 1 126 ? -1.045 21.641 -7.711 1 97.69 126 GLY B CA 1
ATOM 2334 C C . GLY B 1 126 ? -2.088 20.656 -7.219 1 97.69 126 GLY B C 1
ATOM 2335 O O . GLY B 1 126 ? -2.879 20.141 -8.008 1 97.69 126 GLY B O 1
ATOM 2336 N N . TRP B 1 127 ? -2.113 20.391 -5.934 1 98.69 127 TRP B N 1
ATOM 2337 C CA . TRP B 1 127 ? -3.203 19.609 -5.367 1 98.69 127 TRP B CA 1
ATOM 2338 C C . TRP B 1 127 ? -4.504 20.406 -5.355 1 98.69 127 TRP B C 1
ATOM 2340 O O . TRP B 1 127 ? -4.484 21.625 -5.195 1 98.69 127 TRP B O 1
ATOM 2350 N N . ARG B 1 128 ? -5.598 19.688 -5.469 1 97.44 128 ARG B N 1
ATOM 2351 C CA . ARG B 1 128 ? -6.883 20.375 -5.523 1 97.44 128 ARG B CA 1
ATOM 2352 C C . ARG B 1 128 ? -7.883 19.75 -4.562 1 97.44 128 ARG B C 1
ATOM 2354 O O . ARG B 1 128 ? -7.906 18.531 -4.395 1 97.44 128 ARG B O 1
ATOM 2361 N N . VAL B 1 129 ? -8.68 20.516 -4.027 1 97.44 129 VAL B N 1
ATOM 2362 C CA . VAL B 1 129 ? -9.766 20.016 -3.201 1 97.44 129 VAL B CA 1
ATOM 2363 C C . VAL B 1 129 ? -10.766 19.25 -4.07 1 97.44 129 VAL B C 1
ATOM 2365 O O . VAL B 1 129 ? -11.117 19.703 -5.164 1 97.44 129 VAL B O 1
ATOM 2368 N N . TRP B 1 130 ? -11.133 18.109 -3.648 1 98.38 130 TRP B N 1
ATOM 2369 C CA . TRP B 1 130 ? -12.141 17.359 -4.387 1 98.38 130 TRP B CA 1
ATOM 2370 C C . TRP B 1 130 ? -13.531 17.922 -4.164 1 98.38 130 TRP B C 1
ATOM 2372 O O . TRP B 1 130 ? -14 18.016 -3.025 1 98.38 130 TRP B O 1
ATOM 2382 N N . ARG B 1 131 ? -14.219 18.219 -5.164 1 97.5 131 ARG B N 1
ATOM 2383 C CA . ARG B 1 131 ? -15.469 18.953 -5.039 1 97.5 131 ARG B CA 1
ATOM 2384 C C . ARG B 1 131 ? -16.672 18.031 -5.164 1 97.5 131 ARG B C 1
ATOM 2386 O O . ARG B 1 131 ? -17.797 18.406 -4.816 1 97.5 131 ARG B O 1
ATOM 2393 N N . GLY B 1 132 ? -16.5 16.781 -5.656 1 97.94 132 GLY B N 1
ATOM 2394 C CA . GLY B 1 132 ? -17.594 15.867 -5.934 1 97.94 132 GLY B CA 1
ATOM 2395 C C . GLY B 1 132 ? -18.203 15.258 -4.68 1 97.94 132 GLY B C 1
ATOM 2396 O O . GLY B 1 132 ? -19.188 14.539 -4.75 1 97.94 132 GLY B O 1
ATOM 2397 N N . GLY B 1 133 ? -17.562 15.531 -3.543 1 98.56 133 GLY B N 1
ATOM 2398 C CA . GLY B 1 133 ? -17.984 14.93 -2.289 1 98.56 133 GLY B CA 1
ATOM 2399 C C . GLY B 1 133 ? -17.219 13.672 -1.939 1 98.56 133 GLY B C 1
ATOM 2400 O O . GLY B 1 133 ? -16.609 13.055 -2.811 1 98.56 133 GLY B O 1
ATOM 2401 N N . THR B 1 134 ? -17.203 13.328 -0.647 1 98.81 134 THR B N 1
ATOM 2402 C CA . THR B 1 134 ? -16.438 12.188 -0.152 1 98.81 134 THR B CA 1
ATOM 2403 C C . THR B 1 134 ? -17.344 11.188 0.558 1 98.81 134 THR B C 1
ATOM 2405 O O . THR B 1 134 ? -18.406 11.562 1.078 1 98.81 134 THR B O 1
ATOM 2408 N N . ALA B 1 135 ? -16.984 10.023 0.531 1 98.81 135 ALA B N 1
ATOM 2409 C CA . ALA B 1 135 ? -17.641 8.938 1.248 1 98.81 135 ALA B CA 1
ATOM 2410 C C . ALA B 1 135 ? -16.641 7.855 1.639 1 98.81 135 ALA B C 1
ATOM 2412 O O . ALA B 1 135 ? -15.445 7.957 1.323 1 98.81 135 ALA B O 1
ATOM 2413 N N . VAL B 1 136 ? -17.078 6.898 2.396 1 98.69 136 VAL B N 1
ATOM 2414 C CA . VAL B 1 136 ? -16.297 5.734 2.77 1 98.69 136 VAL B CA 1
ATOM 2415 C C . VAL B 1 136 ? -17.078 4.457 2.477 1 98.69 136 VAL B C 1
ATOM 2417 O O . VAL B 1 136 ? -18.297 4.414 2.662 1 98.69 136 VAL B O 1
ATOM 2420 N N . LEU B 1 137 ? -16.406 3.525 1.921 1 98.12 137 LEU B N 1
ATOM 2421 C CA . LEU B 1 137 ? -16.984 2.191 1.826 1 98.12 137 LEU B CA 1
ATOM 2422 C C . LEU B 1 137 ? -16.922 1.473 3.17 1 98.12 137 LEU B C 1
ATOM 2424 O O . LEU B 1 137 ? -16 0.693 3.416 1 98.12 137 LEU B O 1
ATOM 2428 N N . ALA B 1 138 ? -17.891 1.639 4.012 1 96.56 138 ALA B N 1
ATOM 2429 C CA . ALA B 1 138 ? -17.969 1.108 5.371 1 96.56 138 ALA B CA 1
ATOM 2430 C C . ALA B 1 138 ? -18.641 -0.264 5.391 1 96.56 138 ALA B C 1
ATOM 2432 O O . ALA B 1 138 ? -19.219 -0.692 4.391 1 96.56 138 ALA B O 1
ATOM 2433 N N . PRO B 1 139 ? -18.484 -1.026 6.504 1 93.06 139 PRO B N 1
ATOM 2434 C CA . PRO B 1 139 ? -19.094 -2.357 6.586 1 93.06 139 PRO B CA 1
ATOM 2435 C C . PRO B 1 139 ? -20.594 -2.34 6.316 1 93.06 139 PRO B C 1
ATOM 2437 O O . PRO B 1 139 ? -21.141 -3.32 5.812 1 93.06 139 PRO B O 1
ATOM 2440 N N . ASP B 1 140 ? -21.219 -1.248 6.555 1 91.25 140 ASP B N 1
ATOM 2441 C CA . ASP B 1 140 ? -22.656 -1.14 6.336 1 91.25 140 ASP B CA 1
ATOM 2442 C C . ASP B 1 140 ? -22.969 -0.541 4.965 1 91.25 140 ASP B C 1
ATOM 2444 O O . ASP B 1 140 ? -24.125 -0.257 4.648 1 91.25 140 ASP B O 1
ATOM 2448 N N . GLY B 1 141 ? -21.922 -0.337 4.113 1 93.88 141 GLY B N 1
ATOM 2449 C CA . GLY B 1 141 ? -22.078 0.216 2.777 1 93.88 141 GLY B CA 1
ATOM 2450 C C . GLY B 1 141 ? -21.453 1.592 2.627 1 93.88 141 GLY B C 1
ATOM 2451 O O . GLY B 1 141 ? -20.719 2.043 3.5 1 93.88 141 GLY B O 1
ATOM 2452 N N . VAL B 1 142 ? -21.719 2.193 1.477 1 97.06 142 VAL B N 1
ATOM 2453 C CA . VAL B 1 142 ? -21.172 3.516 1.208 1 97.06 142 VAL B CA 1
ATOM 2454 C C . VAL B 1 142 ? -21.812 4.543 2.139 1 97.06 142 VAL B C 1
ATOM 2456 O O . VAL B 1 142 ? -23.031 4.66 2.193 1 97.06 142 VAL B O 1
ATOM 2459 N N . THR B 1 143 ? -21.031 5.246 2.885 1 97.75 143 THR B N 1
ATOM 2460 C CA . THR B 1 143 ? -21.484 6.254 3.838 1 97.75 143 THR B CA 1
ATOM 2461 C C . THR B 1 143 ? -20.844 7.605 3.543 1 97.75 143 THR B C 1
ATOM 2463 O O . THR B 1 143 ? -19.625 7.711 3.463 1 97.75 143 THR B O 1
ATOM 2466 N N . ARG B 1 144 ? -21.641 8.633 3.441 1 98.5 144 ARG B N 1
ATOM 2467 C CA . ARG B 1 144 ? -21.156 9.984 3.174 1 98.5 144 ARG B CA 1
ATOM 2468 C C . ARG B 1 144 ? -20.25 10.469 4.301 1 98.5 144 ARG B C 1
ATOM 2470 O O . ARG B 1 144 ? -20.531 10.242 5.477 1 98.5 144 ARG B O 1
ATOM 2477 N N . THR B 1 145 ? -19.156 11.133 3.957 1 98.69 145 THR B N 1
ATOM 2478 C CA . THR B 1 145 ? -18.25 11.789 4.902 1 98.69 145 THR B CA 1
ATOM 2479 C C . THR B 1 145 ? -18.219 13.297 4.656 1 98.69 145 THR B C 1
ATOM 2481 O O . THR B 1 145 ? -17.172 13.859 4.348 1 98.69 145 THR B O 1
ATOM 2484 N N . GLU B 1 146 ? -19.266 14 4.895 1 98.38 146 GLU B N 1
ATOM 2485 C CA . GLU B 1 146 ? -19.438 15.406 4.547 1 98.38 146 GLU B CA 1
ATOM 2486 C C . GLU B 1 146 ? -18.406 16.281 5.25 1 98.38 146 GLU B C 1
ATOM 2488 O O . GLU B 1 146 ? -17.969 17.297 4.703 1 98.38 146 GLU B O 1
ATOM 2493 N N . ASP B 1 147 ? -18.031 15.883 6.41 1 97.81 147 ASP B N 1
ATOM 2494 C CA . ASP B 1 147 ? -17.062 16.656 7.184 1 97.81 147 ASP B CA 1
ATOM 2495 C C . ASP B 1 147 ? -15.695 16.656 6.508 1 97.81 147 ASP B C 1
ATOM 2497 O O . ASP B 1 147 ? -14.836 17.469 6.84 1 97.81 147 ASP B O 1
ATOM 2501 N N . ASP B 1 148 ? -15.484 15.742 5.559 1 98.31 148 ASP B N 1
ATOM 2502 C CA . ASP B 1 148 ? -14.195 15.617 4.887 1 98.31 148 ASP B CA 1
ATOM 2503 C C . ASP B 1 148 ? -14.227 16.281 3.514 1 98.31 148 ASP B C 1
ATOM 2505 O O . ASP B 1 148 ? -13.203 16.328 2.824 1 98.31 148 ASP B O 1
ATOM 2509 N N . ASP B 1 149 ? -15.312 16.875 3.098 1 97.94 149 ASP B N 1
ATOM 2510 C CA . ASP B 1 149 ? -15.484 17.422 1.759 1 97.94 149 ASP B CA 1
ATOM 2511 C C . ASP B 1 149 ? -14.516 18.578 1.516 1 97.94 149 ASP B C 1
ATOM 2513 O O . ASP B 1 149 ? -14.016 18.75 0.403 1 97.94 149 ASP B O 1
ATOM 2517 N N . ASP B 1 150 ? -14.164 19.312 2.541 1 96.69 150 ASP B N 1
ATOM 2518 C CA . ASP B 1 150 ? -13.383 20.547 2.34 1 96.69 150 ASP B CA 1
ATOM 2519 C C . ASP B 1 150 ? -11.898 20.281 2.553 1 96.69 150 ASP B C 1
ATOM 2521 O O . ASP B 1 150 ? -11.062 21.141 2.244 1 96.69 150 ASP B O 1
ATOM 2525 N N . SER B 1 151 ? -11.57 19.109 3.053 1 98.06 151 SER B N 1
ATOM 2526 C CA . SER B 1 151 ? -10.172 18.875 3.412 1 98.06 151 SER B CA 1
ATOM 2527 C C . SER B 1 151 ? -9.531 17.859 2.488 1 98.06 151 SER B C 1
ATOM 2529 O O . SER B 1 151 ? -8.305 17.75 2.416 1 98.06 151 SER B O 1
ATOM 2531 N N . THR B 1 152 ? -10.336 17.016 1.782 1 98.69 152 THR B N 1
ATOM 2532 C CA . THR B 1 152 ? -9.805 15.977 0.903 1 98.69 152 THR B CA 1
ATOM 2533 C C . THR B 1 152 ? -9.289 16.578 -0.397 1 98.69 152 THR B C 1
ATOM 2535 O O . THR B 1 152 ? -10.016 17.297 -1.09 1 98.69 152 THR B O 1
ATOM 2538 N N . MET B 1 153 ? -8.023 16.359 -0.672 1 98.81 153 MET B N 1
ATOM 2539 C CA . MET B 1 153 ? -7.387 16.875 -1.88 1 98.81 153 MET B CA 1
ATOM 2540 C C . MET B 1 153 ? -6.879 15.734 -2.758 1 98.81 153 MET B C 1
ATOM 2542 O O . MET B 1 153 ? -6.586 14.641 -2.262 1 98.81 153 MET B O 1
ATOM 2546 N N . VAL B 1 154 ? -6.773 15.977 -4.062 1 98.81 154 VAL B N 1
ATOM 2547 C CA . VAL B 1 154 ? -6.32 14.961 -5 1 98.81 154 VAL B CA 1
ATOM 2548 C C . VAL B 1 154 ? -5.211 15.523 -5.887 1 98.81 154 VAL B C 1
ATOM 2550 O O . VAL B 1 154 ? -5.129 16.734 -6.086 1 98.81 154 VAL B O 1
ATOM 2553 N N . ARG B 1 155 ? -4.367 14.703 -6.285 1 98.62 155 ARG B N 1
ATOM 2554 C CA . ARG B 1 155 ? -3.361 14.93 -7.316 1 98.62 155 ARG B CA 1
ATOM 2555 C C . ARG B 1 155 ? -3.58 14.008 -8.508 1 98.62 155 ARG B C 1
ATOM 2557 O O . ARG B 1 155 ? -3.328 12.805 -8.422 1 98.62 155 ARG B O 1
ATOM 2564 N N . PRO B 1 156 ? -4.102 14.531 -9.625 1 97.75 156 PRO B N 1
ATOM 2565 C CA . PRO B 1 156 ? -4.195 13.695 -10.828 1 97.75 156 PRO B CA 1
ATOM 2566 C C . PRO B 1 156 ? -2.83 13.227 -11.328 1 97.75 156 PRO B C 1
ATOM 2568 O O . PRO B 1 156 ? -1.854 13.977 -11.266 1 97.75 156 PRO B O 1
ATOM 2571 N N . VAL B 1 157 ? -2.771 12.047 -11.695 1 98.12 157 VAL B N 1
ATOM 2572 C CA . VAL B 1 157 ? -1.563 11.453 -12.266 1 98.12 157 VAL B CA 1
ATOM 2573 C C . VAL B 1 157 ? -1.722 11.32 -13.773 1 98.12 157 VAL B C 1
ATOM 2575 O O . VAL B 1 157 ? -2.725 10.789 -14.258 1 98.12 157 VAL B O 1
ATOM 2578 N N . PRO B 1 158 ? -0.74 11.836 -14.508 1 93.38 158 PRO B N 1
ATOM 2579 C CA . PRO B 1 158 ? -0.838 11.648 -15.961 1 93.38 158 PRO B CA 1
ATOM 2580 C C . PRO B 1 158 ? -1.002 10.18 -16.359 1 93.38 158 PRO B C 1
ATOM 2582 O O . PRO B 1 158 ? -0.224 9.328 -15.914 1 93.38 158 PRO B O 1
ATOM 2585 N N . GLY B 1 159 ? -2.029 9.891 -17.156 1 94.5 159 GLY B N 1
ATOM 2586 C CA . GLY B 1 159 ? -2.301 8.523 -17.562 1 94.5 159 GLY B CA 1
ATOM 2587 C C . GLY B 1 159 ? -2.967 7.695 -16.484 1 94.5 159 GLY B C 1
ATOM 2588 O O . GLY B 1 159 ? -3.154 6.488 -16.656 1 94.5 159 GLY B O 1
ATOM 2589 N N . GLY B 1 160 ? -3.273 8.367 -15.406 1 96.56 160 GLY B N 1
ATOM 2590 C CA . GLY B 1 160 ? -3.885 7.668 -14.281 1 96.56 160 GLY B CA 1
ATOM 2591 C C . GLY B 1 160 ? -5.398 7.602 -14.375 1 96.56 160 GLY B C 1
ATOM 2592 O O . GLY B 1 160 ? -5.949 7.355 -15.453 1 96.56 160 GLY B O 1
ATOM 2593 N N . ALA B 1 161 ? -6.039 7.746 -13.273 1 95.88 161 ALA B N 1
ATOM 2594 C CA . ALA B 1 161 ? -7.488 7.574 -13.164 1 95.88 161 ALA B CA 1
ATOM 2595 C C . ALA B 1 161 ? -8.234 8.672 -13.914 1 95.88 161 ALA B C 1
ATOM 2597 O O . ALA B 1 161 ? -7.828 9.836 -13.883 1 95.88 161 ALA B O 1
ATOM 2598 N N . ALA B 1 162 ? -9.281 8.312 -14.555 1 95.81 162 ALA B N 1
ATOM 2599 C CA . ALA B 1 162 ? -10.219 9.289 -15.086 1 95.81 162 ALA B CA 1
ATOM 2600 C C . ALA B 1 162 ? -11.117 9.844 -13.977 1 95.81 162 ALA B C 1
ATOM 2602 O O . ALA B 1 162 ? -11.898 9.109 -13.375 1 95.81 162 ALA B O 1
ATOM 2603 N N . LEU B 1 163 ? -11.008 11.094 -13.719 1 96.56 163 LEU B N 1
ATOM 2604 C CA . LEU B 1 163 ? -11.719 11.711 -12.602 1 96.56 163 LEU B CA 1
ATOM 2605 C C . LEU B 1 163 ? -12.812 12.648 -13.102 1 96.56 163 LEU B C 1
ATOM 2607 O O . LEU B 1 163 ? -12.633 13.344 -14.102 1 96.56 163 LEU B O 1
ATOM 2611 N N . ASP B 1 164 ? -13.891 12.625 -12.461 1 97.06 164 ASP B N 1
ATOM 2612 C CA . ASP B 1 164 ? -15.023 13.516 -12.672 1 97.06 164 ASP B CA 1
ATOM 2613 C C . ASP B 1 164 ? -15.5 14.117 -11.352 1 97.06 164 ASP B C 1
ATOM 2615 O O . ASP B 1 164 ? -16.125 13.438 -10.539 1 97.06 164 ASP B O 1
ATOM 2619 N N . GLU B 1 165 ? -15.305 15.336 -11.141 1 94.88 165 GLU B N 1
ATOM 2620 C CA . GLU B 1 165 ? -15.547 15.992 -9.859 1 94.88 165 GLU B CA 1
ATOM 2621 C C . GLU B 1 165 ? -17.047 16.094 -9.57 1 94.88 165 GLU B C 1
ATOM 2623 O O . GLU B 1 165 ? -17.438 16.578 -8.5 1 94.88 165 GLU B O 1
ATOM 2628 N N . ARG B 1 166 ? -17.891 15.688 -10.492 1 96.44 166 ARG B N 1
ATOM 2629 C CA . ARG B 1 166 ? -19.328 15.656 -10.25 1 96.44 166 ARG B CA 1
ATOM 2630 C C . ARG B 1 166 ? -19.703 14.414 -9.453 1 96.44 166 ARG B C 1
ATOM 2632 O O . ARG B 1 166 ? -20.828 14.312 -8.953 1 96.44 166 ARG B O 1
ATOM 2639 N N . ASP B 1 167 ? -18.734 13.461 -9.281 1 98 167 ASP B N 1
ATOM 2640 C CA . ASP B 1 167 ? -19.047 12.195 -8.617 1 98 167 ASP B CA 1
ATOM 2641 C C . ASP B 1 167 ? -18.281 12.055 -7.305 1 98 167 ASP B C 1
ATOM 2643 O O . ASP B 1 167 ? -17.25 12.703 -7.113 1 98 167 ASP B O 1
ATOM 2647 N N . LEU B 1 168 ? -18.812 11.195 -6.477 1 98.25 168 LEU B N 1
ATOM 2648 C CA . LEU B 1 168 ? -18.203 10.938 -5.176 1 98.25 168 LEU B CA 1
ATOM 2649 C C . LEU B 1 168 ? -16.828 10.281 -5.332 1 98.25 168 LEU B C 1
ATOM 2651 O O . LEU B 1 168 ? -16.609 9.508 -6.266 1 98.25 168 LEU B O 1
ATOM 2655 N N . LEU B 1 169 ? -15.977 10.664 -4.516 1 98.69 169 LEU B N 1
ATOM 2656 C CA . LEU B 1 169 ? -14.766 9.898 -4.234 1 98.69 169 LEU B CA 1
ATOM 2657 C C . LEU B 1 169 ? -14.922 9.094 -2.941 1 98.69 169 LEU B C 1
ATOM 2659 O O . LEU B 1 169 ? -15.195 9.672 -1.883 1 98.69 169 LEU B O 1
ATOM 2663 N N . ILE B 1 170 ? -14.789 7.793 -2.975 1 98.75 170 ILE B N 1
ATOM 2664 C CA . ILE B 1 170 ? -15.094 6.906 -1.856 1 98.75 170 ILE B CA 1
ATOM 2665 C C . ILE B 1 170 ? -13.82 6.199 -1.399 1 98.75 170 ILE B C 1
ATOM 2667 O O . ILE B 1 170 ? -13.172 5.5 -2.184 1 98.75 170 ILE B O 1
ATOM 2671 N N . CYS B 1 171 ? -13.43 6.414 -0.148 1 98.75 171 CYS B N 1
ATOM 2672 C CA . CYS B 1 171 ? -12.219 5.758 0.335 1 98.75 171 CYS B CA 1
ATOM 2673 C C . CYS B 1 171 ? -12.547 4.395 0.938 1 98.75 171 CYS B C 1
ATOM 2675 O O . CYS B 1 171 ? -13.695 4.121 1.276 1 98.75 171 CYS B O 1
ATOM 2677 N N . ASP B 1 172 ? -11.57 3.523 0.963 1 98.38 172 ASP B N 1
ATOM 2678 C CA . ASP B 1 172 ? -11.703 2.244 1.655 1 98.38 172 ASP B CA 1
ATOM 2679 C C . ASP B 1 172 ? -11.789 2.443 3.166 1 98.38 172 ASP B C 1
ATOM 2681 O O . ASP B 1 172 ? -11.477 3.523 3.676 1 98.38 172 ASP B O 1
ATOM 2685 N N . TRP B 1 173 ? -12.242 1.487 3.875 1 97.56 173 TRP B N 1
ATOM 2686 C CA . TRP B 1 173 ? -12.508 1.583 5.305 1 97.56 173 TRP B CA 1
ATOM 2687 C C . TRP B 1 173 ? -11.242 1.334 6.117 1 97.56 173 TRP B C 1
ATOM 2689 O O . TRP B 1 173 ? -10.43 0.475 5.762 1 97.56 173 TRP B O 1
ATOM 2699 N N . ARG B 1 174 ? -11.07 2.008 7.133 1 98.06 174 ARG B N 1
ATOM 2700 C CA . ARG B 1 174 ? -10.047 1.777 8.148 1 98.06 174 ARG B CA 1
ATOM 2701 C C . ARG B 1 174 ? -10.484 2.318 9.508 1 98.06 174 ARG B C 1
ATOM 2703 O O . ARG B 1 174 ? -11.469 3.061 9.594 1 98.06 174 ARG B O 1
ATOM 2710 N N . ASP B 1 175 ? -9.82 1.905 10.586 1 97.5 175 ASP B N 1
ATOM 2711 C CA . ASP B 1 175 ? -10.117 2.416 11.922 1 97.5 175 ASP B CA 1
ATOM 2712 C C . ASP B 1 175 ? -9.688 3.873 12.062 1 97.5 175 ASP B C 1
ATOM 2714 O O . ASP B 1 175 ? -8.734 4.309 11.414 1 97.5 175 ASP B O 1
ATOM 2718 N N . GLY B 1 176 ? -10.391 4.617 12.938 1 97.25 176 GLY B N 1
ATOM 2719 C CA . GLY B 1 176 ? -10.047 6.016 13.117 1 97.25 176 GLY B CA 1
ATOM 2720 C C . GLY B 1 176 ? -10.578 6.906 12.008 1 97.25 176 GLY B C 1
ATOM 2721 O O . GLY B 1 176 ? -11.664 6.668 11.477 1 97.25 176 GLY B O 1
ATOM 2722 N N . ASP B 1 177 ? -9.852 7.98 11.742 1 96.94 177 ASP B N 1
ATOM 2723 C CA . ASP B 1 177 ? -10.211 8.875 10.648 1 96.94 177 ASP B CA 1
ATOM 2724 C C . ASP B 1 177 ? -10.062 8.172 9.297 1 96.94 177 ASP B C 1
ATOM 2726 O O . ASP B 1 177 ? -8.969 7.762 8.922 1 96.94 177 ASP B O 1
ATOM 2730 N N . VAL B 1 178 ? -11.117 8.07 8.539 1 98.38 178 VAL B N 1
ATOM 2731 C CA . VAL B 1 178 ? -11.109 7.234 7.34 1 98.38 178 VAL B CA 1
ATOM 2732 C C . VAL B 1 178 ? -10.414 7.973 6.203 1 98.38 178 VAL B C 1
ATOM 2734 O O . VAL B 1 178 ? -9.992 7.359 5.219 1 98.38 178 VAL B O 1
ATOM 2737 N N . TRP B 1 179 ? -10.406 9.305 6.305 1 98.19 179 TRP B N 1
ATOM 2738 C CA . TRP B 1 179 ? -9.695 10.094 5.305 1 98.19 179 TRP B CA 1
ATOM 2739 C C . TRP B 1 179 ? -8.375 10.625 5.871 1 98.19 179 TRP B C 1
ATOM 2741 O O . TRP B 1 179 ? -8.328 11.078 7.016 1 98.19 179 TRP B O 1
#

Secondary structure (DSSP, 8-state):
-EEEEEEEGGG--HHHHHHHHHHHHHHTTT---HHHHHHT-SSEEEEEEETTEEEEEEEEEEEEEEETTEEEEEEEEEEEEE-GGG-SSSHHHHHHHHHHHHHHHH-SEEEEE--HHHHHHHHHTT-EE--S-EEEEETTEEEE-GGGTTTEEEEEPTTS----TTS-EEEPP-SS---/-EEEEEEEGGG--HHHHHHHHHHHHHHTTT---HHHHHHT-SSEEEEEEETTEEEEEEEEEEEEEEETTEEEEEEEEEEEEE-GGG-SSSHHHHHHHHHHHHHHHH-SEEEEE--HHHHHHHHHTT-EE--S-EEEEETTEEEE-GGGTTTEEEEEPTTS----TTS-EEEPP-SS---